Protein AF-A0A1F9PVC0-F1 (afdb_monomer_lite)

Secondary structure (DSSP, 8-state):
--SSHHHHHHHHHHHHHHHH---------------------------PPPPPPHHHHHHHHHHHHHH-HHHHHHHHHHHHHHTT---HHHHHHHHHHHHHHHH---HHHHHHHHHHHHHHHHHHHHHHHHHHHHHHHHHHHHHHHHHHHHHHHHHHHHHHHHHHHHHHHHHHHHHHHHHHHHHHHHHHHHHHHHHHHHHHHHHHHHHHHS--TTS--

Sequence (217 aa):
MTQESEKKWGFLSRLSDALFEEVEASPEEETATALKTATATAGAAEVAPAPVDGKLRQELQQQLAKEGPLLGQFLELAASLGELIPQESASYQAALRALEQTGGASKADILASVDNQLAALASERTIFAESVEKKLAAQQATTRKSEEIRARISELQKSIQALEQEEQQLFAKMASEEKLIRTAQMRFDSAAREVERELRSKLEKIRNYLPDSSKEK

Structure (mmCIF, N/CA/C/O backbone):
data_AF-A0A1F9PVC0-F1
#
_entry.id   AF-A0A1F9PVC0-F1
#
loop_
_atom_site.group_PDB
_atom_site.id
_atom_site.type_symbol
_atom_site.label_atom_id
_atom_site.label_alt_id
_atom_site.label_comp_id
_atom_site.label_asym_id
_atom_site.label_entity_id
_atom_site.label_seq_id
_atom_site.pdbx_PDB_ins_code
_atom_site.Cartn_x
_atom_site.Cartn_y
_atom_site.Cartn_z
_atom_site.occupancy
_atom_site.B_iso_or_equiv
_atom_site.auth_seq_id
_atom_site.auth_comp_id
_atom_site.auth_asym_id
_atom_site.auth_atom_id
_atom_site.pdbx_PDB_model_num
ATOM 1 N N . MET A 1 1 ? -13.449 24.665 34.533 1.00 38.91 1 MET A N 1
ATOM 2 C CA . MET A 1 1 ? -13.654 23.248 34.902 1.00 38.91 1 MET A CA 1
ATOM 3 C C . MET A 1 1 ? -13.700 22.432 33.616 1.00 38.91 1 MET A C 1
ATOM 5 O O . MET A 1 1 ? -14.772 22.286 33.058 1.00 38.91 1 MET A O 1
ATOM 9 N N . THR A 1 2 ? -12.554 21.984 33.096 1.00 43.28 2 THR A N 1
ATOM 10 C CA . THR A 1 2 ? -12.462 21.197 31.843 1.00 43.28 2 THR A CA 1
ATOM 11 C C . THR A 1 2 ? -11.137 20.420 31.819 1.00 43.28 2 THR A C 1
ATOM 13 O O . THR A 1 2 ? -10.246 20.737 31.044 1.00 43.28 2 THR A O 1
ATOM 16 N N . GLN A 1 3 ? -10.958 19.454 32.729 1.00 40.47 3 GLN A N 1
ATOM 17 C CA . GLN A 1 3 ? -9.778 18.563 32.729 1.00 40.47 3 GLN A CA 1
ATOM 18 C C . GLN A 1 3 ? -10.114 17.063 32.863 1.00 40.47 3 GLN A C 1
ATOM 20 O O . GLN A 1 3 ? -9.224 16.227 32.726 1.00 40.47 3 GLN A O 1
ATOM 25 N N . GLU A 1 4 ? -11.379 16.688 33.094 1.00 44.25 4 GLU A N 1
ATOM 26 C CA . GLU A 1 4 ? -11.779 15.273 33.231 1.00 44.25 4 GLU A CA 1
ATOM 27 C C . GLU A 1 4 ? -12.262 14.624 31.924 1.00 44.25 4 GLU A C 1
ATOM 29 O O . GLU A 1 4 ? -12.172 13.404 31.784 1.00 44.25 4 GLU A O 1
ATOM 34 N N . SER A 1 5 ? -12.705 15.402 30.932 1.00 46.94 5 SER A N 1
ATOM 35 C CA . SER A 1 5 ? -13.167 14.871 29.639 1.00 46.94 5 SER A CA 1
ATOM 36 C C . SER A 1 5 ? -12.025 14.412 28.723 1.00 46.94 5 SER A C 1
ATOM 38 O O . SER A 1 5 ? -12.210 13.484 27.938 1.00 46.94 5 SER A O 1
ATOM 40 N N . GLU A 1 6 ? -10.827 14.990 28.853 1.00 40.91 6 GLU A N 1
ATOM 41 C CA . GLU A 1 6 ? -9.673 14.642 28.006 1.00 40.91 6 GLU A CA 1
ATOM 42 C C . GLU A 1 6 ? -9.071 13.270 28.353 1.00 40.91 6 GLU A C 1
ATOM 44 O O . GLU A 1 6 ? -8.565 12.570 27.476 1.00 40.91 6 GLU A O 1
ATOM 49 N N . LYS A 1 7 ? -9.174 12.823 29.614 1.00 50.09 7 LYS A N 1
ATOM 50 C CA . LYS A 1 7 ? -8.637 11.514 30.029 1.00 50.09 7 LYS A CA 1
ATOM 51 C C . LYS A 1 7 ? -9.502 10.339 29.567 1.00 50.09 7 LYS A C 1
ATOM 53 O O . LYS A 1 7 ? -8.953 9.280 29.270 1.00 50.09 7 LYS A O 1
ATOM 58 N N . LYS A 1 8 ? -10.826 10.522 29.469 1.00 51.53 8 LYS A N 1
ATOM 59 C CA . LYS A 1 8 ? -11.759 9.486 28.983 1.00 51.53 8 LYS A CA 1
ATOM 60 C C . LYS A 1 8 ? -11.574 9.212 27.485 1.00 51.53 8 LYS A C 1
ATOM 62 O O . LYS A 1 8 ? -11.578 8.059 27.069 1.00 51.53 8 LYS A O 1
ATOM 67 N N . TRP A 1 9 ? -11.290 10.253 26.698 1.00 51.22 9 TRP A N 1
ATOM 68 C CA . TRP A 1 9 ? -11.002 10.128 25.263 1.00 51.22 9 TRP A CA 1
ATOM 69 C C . TRP A 1 9 ? -9.682 9.397 24.962 1.00 51.22 9 TRP A C 1
ATOM 71 O O . TRP A 1 9 ? -9.599 8.635 24.001 1.00 51.22 9 TRP A O 1
ATOM 81 N N . GLY A 1 10 ? -8.655 9.572 25.800 1.00 48.31 10 GLY A N 1
ATOM 82 C CA . GLY A 1 10 ? -7.339 8.963 25.577 1.00 48.31 10 GLY A CA 1
ATOM 83 C C . GLY A 1 10 ? -7.268 7.443 25.788 1.00 48.31 10 GLY A C 1
ATOM 84 O O . GLY A 1 10 ? -6.372 6.805 25.242 1.00 48.31 10 GLY A O 1
ATOM 85 N N . PHE A 1 11 ? -8.177 6.843 26.564 1.00 55.66 11 PHE A N 1
ATOM 86 C CA . PHE A 1 11 ? -8.121 5.410 26.892 1.00 55.66 11 PHE A CA 1
ATOM 87 C C . PHE A 1 11 ? -8.762 4.521 25.817 1.00 55.66 11 PHE A C 1
ATOM 89 O O . PHE A 1 11 ? -8.203 3.490 25.461 1.00 55.66 11 PHE A O 1
ATOM 96 N N . LEU A 1 12 ? -9.885 4.939 25.234 1.00 56.06 12 LEU A N 1
ATOM 97 C CA . LEU A 1 12 ? -10.586 4.148 24.216 1.00 56.06 12 LEU A CA 1
ATOM 98 C C . LEU A 1 12 ? -9.944 4.252 22.836 1.00 56.06 12 LEU A C 1
ATOM 100 O O . LEU A 1 12 ? -9.962 3.277 22.093 1.00 56.06 12 LEU A O 1
ATOM 104 N N . SER A 1 13 ? -9.299 5.385 22.526 1.00 56.25 13 SER A N 1
ATOM 105 C CA . SER A 1 13 ? -8.410 5.456 21.362 1.00 56.25 13 SER A CA 1
ATOM 106 C C . SER A 1 13 ? -7.313 4.397 21.484 1.00 56.25 13 SER A C 1
ATOM 108 O O . SER A 1 13 ? -7.108 3.640 20.545 1.00 56.25 13 SER A O 1
ATOM 110 N N . ARG A 1 14 ? -6.713 4.241 22.676 1.00 57.78 14 ARG A N 1
ATOM 111 C CA . ARG A 1 14 ? -5.697 3.210 22.947 1.00 57.78 14 ARG A CA 1
ATOM 112 C C . ARG A 1 14 ? -6.241 1.787 22.916 1.00 57.78 14 ARG A C 1
ATOM 114 O O . ARG A 1 14 ? -5.519 0.908 22.477 1.00 57.78 14 ARG A O 1
ATOM 121 N N . LEU A 1 15 ? -7.472 1.545 23.367 1.00 53.34 15 LEU A N 1
ATOM 122 C CA . LEU A 1 15 ? -8.076 0.211 23.298 1.00 53.34 15 LEU A CA 1
ATOM 123 C C . LEU A 1 15 ? -8.417 -0.164 21.852 1.00 53.34 15 LEU A C 1
ATOM 125 O O . LEU A 1 15 ? -8.172 -1.287 21.433 1.00 53.34 15 LEU A O 1
ATOM 129 N N . SER A 1 16 ? -8.923 0.796 21.069 1.00 52.59 16 SER A N 1
ATOM 130 C CA . SER A 1 16 ? -9.129 0.605 19.635 1.00 52.59 16 SER A CA 1
ATOM 131 C C . SER A 1 16 ? -7.805 0.428 18.894 1.00 52.59 16 SER A C 1
ATOM 133 O O . SER A 1 16 ? -7.711 -0.447 18.048 1.00 52.59 16 SER A O 1
ATOM 135 N N . ASP A 1 17 ? -6.761 1.186 19.232 1.00 54.16 17 ASP A N 1
ATOM 136 C CA . ASP A 1 17 ? -5.439 1.003 18.637 1.00 54.16 17 ASP A CA 1
ATOM 137 C C . ASP A 1 17 ? -4.864 -0.365 19.031 1.00 54.16 17 ASP A C 1
ATOM 139 O O . ASP A 1 17 ? -4.571 -1.148 18.143 1.00 54.16 17 ASP A O 1
ATOM 143 N N . ALA A 1 18 ? -4.890 -0.762 20.307 1.00 55.50 18 ALA A N 1
ATOM 144 C CA . ALA A 1 18 ? -4.421 -2.077 20.757 1.00 55.50 18 ALA A CA 1
ATOM 145 C C . ALA A 1 18 ? -5.175 -3.268 20.131 1.00 55.50 18 ALA A C 1
ATOM 147 O O . ALA A 1 18 ? -4.563 -4.298 19.863 1.00 55.50 18 ALA A O 1
ATOM 148 N N . LEU A 1 19 ? -6.479 -3.143 19.853 1.00 53.34 19 LEU A N 1
ATOM 149 C CA . LEU A 1 19 ? -7.256 -4.197 19.184 1.00 53.34 19 LEU A CA 1
ATOM 150 C C . LEU A 1 19 ? -6.896 -4.356 17.693 1.00 53.34 19 LEU A C 1
ATOM 152 O O . LEU A 1 19 ? -7.190 -5.391 17.098 1.00 53.34 19 LEU A O 1
ATOM 156 N N . PHE A 1 20 ? -6.303 -3.325 17.081 1.00 53.94 20 PHE A N 1
ATOM 157 C CA . PHE A 1 20 ? -5.969 -3.272 15.652 1.00 53.94 20 PHE A CA 1
ATOM 158 C C . PHE A 1 20 ? -4.453 -3.183 15.368 1.00 53.94 20 PHE A C 1
ATOM 160 O O . PHE A 1 20 ? -4.062 -3.241 14.204 1.00 53.94 20 PHE A O 1
ATOM 167 N N . GLU A 1 21 ? -3.606 -3.047 16.392 1.00 44.41 21 GLU A N 1
ATOM 168 C CA . GLU A 1 21 ? -2.148 -2.848 16.296 1.00 44.41 21 GLU A CA 1
ATOM 169 C C . GLU A 1 21 ? -1.348 -4.149 16.516 1.00 44.41 21 GLU A C 1
ATOM 171 O O . GLU A 1 21 ? -0.134 -4.172 16.349 1.00 44.41 21 GLU A O 1
ATOM 176 N N . GLU A 1 22 ? -2.016 -5.280 16.768 1.00 41.75 22 GLU A N 1
ATOM 177 C CA . GLU A 1 22 ? -1.381 -6.602 16.882 1.00 41.75 22 GLU A CA 1
ATOM 178 C C . GLU A 1 22 ? -1.281 -7.324 15.518 1.00 41.75 22 GLU A C 1
ATOM 180 O O . GLU A 1 22 ? -1.710 -8.461 15.345 1.00 41.75 22 GLU A O 1
ATOM 185 N N . VAL A 1 23 ? -0.714 -6.644 14.514 1.00 40.62 23 VAL A N 1
ATOM 186 C CA . VAL A 1 23 ? -0.099 -7.279 13.330 1.00 40.62 23 VAL A CA 1
ATOM 187 C C . VAL A 1 23 ? 1.182 -6.509 12.999 1.00 40.62 23 VAL A C 1
ATOM 189 O O . VAL A 1 23 ? 1.319 -5.891 11.942 1.00 40.62 23 VAL A O 1
ATOM 192 N N . GLU A 1 24 ? 2.139 -6.515 13.929 1.00 37.50 24 GLU A N 1
ATOM 193 C CA . GLU A 1 24 ? 3.528 -6.236 13.572 1.00 37.50 24 GLU A CA 1
ATOM 194 C C . GLU A 1 24 ? 4.015 -7.372 12.669 1.00 37.50 24 GLU A C 1
ATOM 196 O O . GLU A 1 24 ? 4.253 -8.506 13.088 1.00 37.50 24 GLU A O 1
ATOM 201 N N . ALA A 1 25 ? 4.098 -7.051 11.380 1.00 37.28 25 ALA A N 1
ATOM 202 C CA . ALA A 1 25 ? 4.685 -7.885 10.355 1.00 37.28 25 ALA A CA 1
ATOM 203 C C . ALA A 1 25 ? 6.161 -8.152 10.686 1.00 37.28 25 ALA A C 1
ATOM 205 O O . ALA A 1 25 ? 7.039 -7.331 10.424 1.00 37.28 25 ALA A O 1
ATOM 206 N N . SER A 1 26 ? 6.421 -9.332 11.243 1.00 31.64 26 SER A N 1
ATOM 207 C CA . SER A 1 26 ? 7.731 -9.974 11.182 1.00 31.64 26 SER A CA 1
ATOM 208 C C . SER A 1 26 ? 8.047 -10.294 9.710 1.00 31.64 26 SER A C 1
ATOM 210 O O . SER A 1 26 ? 7.205 -10.899 9.039 1.00 31.64 26 SER A O 1
ATOM 212 N N . PRO A 1 27 ? 9.196 -9.863 9.157 1.00 43.03 27 PRO A N 1
ATOM 213 C CA . PRO A 1 27 ? 9.506 -10.068 7.754 1.00 43.03 27 PRO A CA 1
ATOM 214 C C . PRO A 1 27 ? 10.328 -11.345 7.586 1.00 43.03 27 PRO A C 1
ATOM 216 O O . PRO A 1 27 ? 11.539 -11.253 7.433 1.00 43.03 27 PRO A O 1
ATOM 219 N N . GLU A 1 28 ? 9.699 -12.520 7.570 1.00 39.88 28 GLU A N 1
ATOM 220 C CA . GLU A 1 28 ? 10.367 -13.728 7.072 1.00 39.88 28 GLU A CA 1
ATOM 221 C C . GLU A 1 28 ? 9.450 -14.580 6.175 1.00 39.88 28 GLU A C 1
ATOM 223 O O . GLU A 1 28 ? 8.390 -15.056 6.570 1.00 39.88 28 GLU A O 1
ATOM 228 N N . GLU A 1 29 ? 9.951 -14.735 4.946 1.00 37.59 29 GLU A N 1
ATOM 229 C CA . GLU A 1 29 ? 9.772 -15.829 3.987 1.00 37.59 29 GLU A CA 1
ATOM 230 C C . GLU A 1 29 ? 8.515 -15.903 3.098 1.00 37.59 29 GLU A C 1
ATOM 232 O O . GLU A 1 29 ? 7.447 -16.418 3.425 1.00 37.59 29 GLU A O 1
ATOM 237 N N . GLU A 1 30 ? 8.754 -15.479 1.851 1.00 44.06 30 GLU A N 1
ATOM 238 C CA . GLU A 1 30 ? 8.137 -16.000 0.637 1.00 44.06 30 GLU A CA 1
ATOM 239 C C . GLU A 1 30 ? 8.117 -17.537 0.616 1.00 44.06 30 GLU A C 1
ATOM 241 O O . GLU A 1 30 ? 9.159 -18.179 0.545 1.00 44.06 30 GLU A O 1
ATOM 246 N N . THR A 1 31 ? 6.934 -18.131 0.477 1.00 36.59 31 THR A N 1
ATOM 247 C CA . THR A 1 31 ? 6.718 -19.163 -0.546 1.00 36.59 31 THR A CA 1
ATOM 248 C C . THR A 1 31 ? 5.295 -19.074 -1.088 1.00 36.59 31 THR A C 1
ATOM 250 O O . THR A 1 31 ? 4.313 -18.880 -0.376 1.00 36.59 31 THR A O 1
ATOM 253 N N . ALA A 1 32 ? 5.211 -19.165 -2.411 1.00 46.50 32 ALA A N 1
ATOM 254 C CA . ALA A 1 32 ? 4.002 -19.084 -3.208 1.00 46.50 32 ALA A CA 1
ATOM 255 C C . ALA A 1 32 ? 2.986 -20.187 -2.874 1.00 46.50 32 ALA A C 1
ATOM 257 O O . ALA A 1 32 ? 3.378 -21.332 -2.678 1.00 46.50 32 ALA A O 1
ATOM 258 N N . THR A 1 33 ? 1.683 -19.898 -2.985 1.00 33.97 33 THR A N 1
ATOM 259 C CA . THR A 1 33 ? 0.785 -20.617 -3.915 1.00 33.97 33 THR A CA 1
ATOM 260 C C . THR A 1 33 ? -0.651 -20.075 -3.941 1.00 33.97 33 THR A C 1
ATOM 262 O O . THR A 1 33 ? -1.258 -19.775 -2.923 1.00 33.97 33 THR A O 1
ATOM 265 N N . ALA A 1 34 ? -1.188 -20.089 -5.165 1.00 35.47 34 ALA A N 1
ATOM 266 C CA . ALA A 1 34 ? -2.582 -20.325 -5.544 1.00 35.47 34 ALA A CA 1
ATOM 267 C C . ALA A 1 34 ? -3.640 -19.217 -5.354 1.00 35.47 34 ALA A C 1
ATOM 269 O O . ALA A 1 34 ? -4.215 -19.002 -4.291 1.00 35.47 34 ALA A O 1
ATOM 270 N N . LEU A 1 35 ? -4.025 -18.661 -6.512 1.00 46.28 35 LEU A N 1
ATOM 271 C CA . LEU A 1 35 ? -5.383 -18.217 -6.816 1.00 46.28 35 LEU A CA 1
ATOM 272 C C . LEU A 1 35 ? -6.429 -19.188 -6.243 1.00 46.28 35 LEU A C 1
ATOM 274 O O . LEU A 1 35 ? -6.469 -20.362 -6.619 1.00 46.28 35 LEU A O 1
ATOM 278 N N . LYS A 1 36 ? -7.382 -18.649 -5.484 1.00 37.84 36 LYS A N 1
ATOM 279 C CA . LYS A 1 36 ? -8.742 -19.183 -5.460 1.00 37.84 36 LYS A CA 1
ATOM 280 C C . LYS A 1 36 ? -9.731 -18.027 -5.406 1.00 37.84 36 LYS A C 1
ATOM 282 O O . LYS A 1 36 ? -9.881 -17.343 -4.401 1.00 37.84 36 LYS A O 1
ATOM 287 N N . THR A 1 37 ? -10.372 -17.805 -6.544 1.00 43.53 37 THR A N 1
ATOM 288 C CA . THR A 1 37 ? -11.600 -17.034 -6.694 1.00 43.53 37 THR A CA 1
ATOM 289 C C . THR A 1 37 ? -12.644 -17.537 -5.699 1.00 43.53 37 THR A C 1
ATOM 291 O O . THR A 1 37 ? -13.035 -18.703 -5.737 1.00 43.53 37 THR A O 1
ATOM 294 N N . ALA A 1 38 ? -13.113 -16.653 -4.822 1.00 36.12 38 ALA A N 1
ATOM 295 C CA . ALA A 1 38 ? -14.313 -16.865 -4.029 1.00 36.12 38 ALA A CA 1
ATOM 296 C C . ALA A 1 38 ? -15.246 -15.675 -4.250 1.00 36.12 38 ALA A C 1
ATOM 298 O O . ALA A 1 38 ? -15.138 -14.625 -3.622 1.00 36.12 38 ALA A O 1
ATOM 299 N N . THR A 1 39 ? -16.153 -15.861 -5.201 1.00 44.78 39 THR A N 1
ATOM 300 C CA . THR A 1 39 ? -17.406 -15.126 -5.307 1.00 44.78 39 THR A CA 1
ATOM 301 C C . THR A 1 39 ? -18.169 -15.337 -3.999 1.00 44.78 39 THR A C 1
ATOM 303 O O . THR A 1 39 ? -18.718 -16.413 -3.779 1.00 44.78 39 THR A O 1
ATOM 306 N N . ALA A 1 40 ? -18.177 -14.347 -3.107 1.00 38.81 40 ALA A N 1
ATOM 307 C CA . ALA A 1 40 ? -19.023 -14.361 -1.919 1.00 38.81 40 ALA A CA 1
ATOM 308 C C . ALA A 1 40 ? -20.224 -13.451 -2.172 1.00 38.81 40 ALA A C 1
ATOM 310 O O . ALA A 1 40 ? -20.171 -12.230 -2.045 1.00 38.81 40 ALA A O 1
ATOM 311 N N . THR A 1 41 ? -21.306 -14.094 -2.597 1.00 36.44 41 THR A N 1
ATOM 312 C CA . THR A 1 41 ? -22.677 -13.603 -2.516 1.00 36.44 41 THR A CA 1
ATOM 313 C C . THR A 1 41 ? -22.931 -12.944 -1.166 1.00 36.44 41 THR A C 1
ATOM 315 O O . THR A 1 41 ? -22.752 -13.569 -0.121 1.00 36.44 41 THR A O 1
ATOM 318 N N . ALA A 1 42 ? -23.388 -11.694 -1.222 1.00 44.91 42 ALA A N 1
ATOM 319 C CA . ALA A 1 42 ? -23.974 -10.959 -0.117 1.00 44.91 42 ALA A CA 1
ATOM 320 C C . ALA A 1 42 ? -25.245 -11.679 0.365 1.00 44.91 42 ALA A C 1
ATOM 322 O O . ALA A 1 42 ? -26.358 -11.379 -0.057 1.00 44.91 42 ALA A O 1
ATOM 323 N N . GLY A 1 43 ? -25.066 -12.686 1.213 1.00 35.81 43 GLY A N 1
ATOM 324 C CA . GLY A 1 43 ? -26.105 -13.181 2.097 1.00 35.81 43 GLY A CA 1
ATOM 325 C C . GLY A 1 43 ? -25.924 -12.470 3.424 1.00 35.81 43 GLY A C 1
ATOM 326 O O . GLY A 1 43 ? -24.903 -12.665 4.079 1.00 35.81 43 GLY A O 1
ATOM 327 N N . ALA A 1 44 ? -26.890 -11.634 3.799 1.00 46.00 44 ALA A N 1
ATOM 328 C CA . ALA A 1 44 ? -27.038 -11.149 5.162 1.00 46.00 44 ALA A CA 1
ATOM 329 C C . ALA A 1 44 ? -27.298 -12.363 6.066 1.00 46.00 44 ALA A C 1
ATOM 331 O O . ALA A 1 44 ? -28.439 -12.736 6.324 1.00 46.00 44 ALA A O 1
ATOM 332 N N . ALA A 1 45 ? -26.225 -13.048 6.458 1.00 41.62 45 ALA A N 1
ATOM 333 C CA . ALA A 1 45 ? -26.269 -14.034 7.512 1.00 41.62 45 ALA A CA 1
ATOM 334 C C . ALA A 1 45 ? -26.517 -13.250 8.796 1.00 41.62 45 ALA A C 1
ATOM 336 O O . ALA A 1 45 ? -25.686 -12.443 9.212 1.00 41.62 45 ALA A O 1
ATOM 337 N N . GLU A 1 46 ? -27.697 -13.443 9.369 1.00 50.75 46 GLU A N 1
ATOM 338 C CA . GLU A 1 46 ? -28.013 -13.033 10.725 1.00 50.75 46 GLU A CA 1
ATOM 339 C C . GLU A 1 46 ? -26.963 -13.674 11.641 1.00 50.75 46 GLU A C 1
ATOM 341 O O . GLU A 1 46 ? -26.960 -14.882 11.885 1.00 50.75 46 GLU A O 1
ATOM 346 N N . VAL A 1 47 ? -25.965 -12.872 12.019 1.00 49.28 47 VAL A N 1
ATOM 347 C CA . VAL A 1 47 ? -24.833 -13.313 12.826 1.00 49.28 47 VAL A CA 1
ATOM 348 C C . VAL A 1 47 ? -25.400 -13.656 14.196 1.00 49.28 47 VAL A C 1
ATOM 350 O O . VAL A 1 47 ? -25.817 -12.767 14.938 1.00 49.28 47 VAL A O 1
ATOM 353 N N . ALA A 1 48 ? -25.452 -14.953 14.513 1.00 50.56 48 ALA A N 1
ATOM 354 C CA . ALA A 1 48 ? -25.736 -15.421 15.863 1.00 50.56 48 ALA A CA 1
ATOM 355 C C . ALA A 1 48 ? -24.855 -14.638 16.853 1.00 50.56 48 ALA A C 1
ATOM 357 O O . ALA A 1 48 ? -23.693 -14.373 16.526 1.00 50.56 48 ALA A O 1
ATOM 358 N N . PRO A 1 49 ? -25.377 -14.238 18.029 1.00 60.12 49 PRO A N 1
ATOM 359 C CA . PRO A 1 49 ? -24.623 -13.412 18.960 1.00 60.12 49 PRO A CA 1
ATOM 360 C C . PRO A 1 49 ? -23.282 -14.083 19.247 1.00 60.12 49 PRO A C 1
ATOM 362 O O . PRO A 1 49 ? -23.229 -15.223 19.715 1.00 60.12 49 PRO A O 1
ATOM 365 N N . ALA A 1 50 ? -22.205 -13.383 18.892 1.00 74.38 50 ALA A N 1
ATOM 366 C CA . ALA A 1 50 ? -20.856 -13.867 19.107 1.00 74.38 50 ALA A CA 1
ATOM 367 C C . ALA A 1 50 ? -20.652 -14.159 20.605 1.00 74.38 50 ALA A C 1
ATOM 369 O O . ALA A 1 50 ? -21.235 -13.464 21.449 1.00 74.38 50 ALA A O 1
ATOM 370 N N . PRO A 1 51 ? -19.845 -15.176 20.959 1.00 74.75 51 PRO A N 1
ATOM 371 C CA . PRO A 1 51 ? -19.498 -15.418 22.350 1.00 74.75 51 PRO A CA 1
ATOM 372 C C . PRO A 1 51 ? -18.910 -14.139 22.953 1.00 74.75 51 PRO A C 1
ATOM 374 O O . PRO A 1 51 ? -18.053 -13.494 22.352 1.00 74.75 51 PRO A O 1
ATOM 377 N N . VAL A 1 52 ? -19.411 -13.754 24.128 1.00 79.00 52 VAL A N 1
ATOM 378 C CA . VAL A 1 52 ? -18.967 -12.541 24.819 1.00 79.00 52 VAL A CA 1
ATOM 379 C C . VAL A 1 52 ? -17.497 -12.703 25.192 1.00 79.00 52 VAL A C 1
ATOM 381 O O . VAL A 1 52 ? -17.152 -13.592 25.971 1.00 79.00 52 VAL A O 1
ATOM 384 N N . ASP A 1 53 ? -16.642 -11.831 24.660 1.00 86.75 53 ASP A N 1
ATOM 385 C CA . ASP A 1 53 ? -15.235 -11.777 25.043 1.00 86.75 53 ASP A CA 1
ATOM 386 C C . ASP A 1 53 ? -15.123 -11.385 26.525 1.00 86.75 53 ASP A C 1
ATOM 388 O O . ASP A 1 53 ? -15.591 -10.325 26.957 1.00 86.75 53 ASP A O 1
ATOM 392 N N . GLY A 1 54 ? -14.525 -12.275 27.320 1.00 82.75 54 GLY A N 1
ATOM 393 C CA . GLY A 1 54 ? -14.388 -12.100 28.761 1.00 82.75 54 GLY A CA 1
ATOM 394 C C . GLY A 1 54 ? -13.527 -10.898 29.151 1.00 82.75 54 GLY A C 1
ATOM 395 O O . GLY A 1 54 ? -13.851 -10.236 30.136 1.00 82.75 54 GLY A O 1
ATOM 396 N N . LYS A 1 55 ? -12.480 -10.578 28.377 1.00 82.12 55 LYS A N 1
ATOM 397 C CA . LYS A 1 55 ? -11.611 -9.421 28.636 1.00 82.12 55 LYS A CA 1
ATOM 398 C C . LYS A 1 55 ? -12.351 -8.126 28.337 1.00 82.12 55 LYS A C 1
ATOM 400 O O . LYS A 1 55 ? -12.427 -7.263 29.206 1.00 82.12 55 LYS A O 1
ATOM 405 N N . LEU A 1 56 ? -12.992 -8.045 27.170 1.00 82.94 56 LEU A N 1
ATOM 406 C CA . LEU A 1 56 ? -13.772 -6.868 26.777 1.00 82.94 56 LEU A CA 1
ATOM 407 C C . LEU A 1 56 ? -14.912 -6.599 27.764 1.00 82.94 56 LEU A C 1
ATOM 409 O O . LEU A 1 56 ? -15.154 -5.463 28.171 1.00 82.94 56 LEU A O 1
ATOM 413 N N . ARG A 1 57 ? -15.603 -7.660 28.198 1.00 85.69 57 ARG A N 1
ATOM 414 C CA . ARG A 1 57 ? -16.630 -7.558 29.236 1.00 85.69 57 ARG A CA 1
ATOM 415 C C . ARG A 1 57 ? -16.051 -7.020 30.543 1.00 85.69 57 ARG A C 1
ATOM 417 O O . ARG A 1 57 ? -16.677 -6.160 31.158 1.00 85.69 57 ARG A O 1
ATOM 424 N N . GLN A 1 58 ? -14.899 -7.526 30.979 1.00 84.75 58 GLN A N 1
ATOM 425 C CA . GLN A 1 58 ? -14.265 -7.098 32.223 1.00 84.75 58 GLN A CA 1
ATOM 426 C C . GLN A 1 58 ? -13.822 -5.630 32.156 1.00 84.75 58 GLN A C 1
ATOM 428 O O . GLN A 1 58 ? -14.021 -4.888 33.116 1.00 84.75 58 GLN A O 1
ATOM 433 N N . GLU A 1 59 ? -13.283 -5.191 31.024 1.00 81.00 59 GLU A N 1
ATOM 434 C CA . GLU A 1 59 ? -12.891 -3.799 30.795 1.00 81.00 59 GLU A CA 1
ATOM 435 C C . GLU A 1 59 ? -14.105 -2.863 30.792 1.00 81.00 59 GLU A C 1
ATOM 437 O O . GLU A 1 59 ? -14.108 -1.866 31.517 1.00 81.00 59 GLU A O 1
ATOM 442 N N . LEU A 1 60 ? -15.184 -3.231 30.089 1.00 84.50 60 LEU A N 1
ATOM 443 C CA . LEU A 1 60 ? -16.451 -2.492 30.119 1.00 84.50 60 LEU A CA 1
ATOM 444 C C . LEU A 1 60 ? -17.015 -2.394 31.541 1.00 84.50 60 LEU A C 1
ATOM 446 O O . LEU A 1 60 ? -17.432 -1.320 31.969 1.00 84.50 60 LEU A O 1
ATOM 450 N N . GLN A 1 61 ? -16.989 -3.490 32.302 1.00 84.12 61 GLN A N 1
ATOM 451 C CA . GLN A 1 61 ? -17.439 -3.500 33.696 1.00 84.12 61 GLN A CA 1
ATOM 452 C C . GLN A 1 61 ? -16.592 -2.579 34.584 1.00 84.12 61 GLN A C 1
ATOM 454 O O . GLN A 1 61 ? -17.150 -1.825 35.380 1.00 84.12 61 GLN A O 1
ATOM 459 N N . GLN A 1 62 ? -15.264 -2.584 34.435 1.00 84.00 62 GLN A N 1
ATOM 460 C CA . GLN A 1 62 ? -14.380 -1.680 35.181 1.00 84.00 62 GLN A CA 1
ATOM 461 C C . GLN A 1 62 ? -14.612 -0.210 34.825 1.00 84.00 62 GLN A C 1
ATOM 463 O O . GLN A 1 62 ? -14.468 0.664 35.679 1.00 84.00 62 GLN A O 1
ATOM 468 N N . GLN A 1 63 ? -14.944 0.079 33.569 1.00 79.50 63 GLN A N 1
ATOM 469 C CA . GLN A 1 63 ? -15.180 1.437 33.097 1.00 79.50 63 GLN A CA 1
ATOM 470 C C . GLN A 1 63 ? -16.533 1.966 33.584 1.00 79.50 63 GLN A C 1
ATOM 472 O O . GLN A 1 63 ? -16.593 3.059 34.142 1.00 79.50 63 GLN A O 1
ATOM 477 N N . LEU A 1 64 ? -17.585 1.148 33.506 1.00 81.25 64 LEU A N 1
ATOM 478 C CA . LEU A 1 64 ? -18.912 1.475 34.037 1.00 81.25 64 LEU A CA 1
ATOM 479 C C . LEU A 1 64 ? -18.919 1.620 35.564 1.00 81.25 64 LEU A C 1
ATOM 481 O O . LEU A 1 64 ? -19.594 2.502 36.093 1.00 81.25 64 LEU A O 1
ATOM 485 N N . ALA A 1 65 ? -18.117 0.827 36.281 1.00 80.00 65 ALA A N 1
ATOM 486 C CA . ALA A 1 65 ? -17.969 0.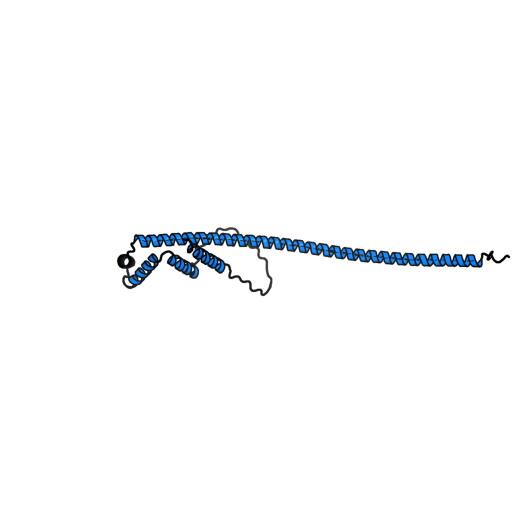958 37.731 1.00 80.00 65 ALA A CA 1
ATOM 487 C C . ALA A 1 65 ? -17.418 2.336 38.157 1.00 80.00 65 ALA A C 1
ATOM 489 O O . ALA A 1 65 ? -17.723 2.804 39.254 1.00 80.00 65 ALA A O 1
ATOM 490 N N . LYS A 1 66 ? -16.654 3.019 37.288 1.00 78.25 66 LYS A N 1
ATOM 491 C CA . LYS A 1 66 ? -16.150 4.384 37.535 1.00 78.25 66 LYS A CA 1
ATOM 492 C C . LYS A 1 66 ? -17.216 5.464 37.315 1.00 78.25 66 LYS A C 1
ATOM 494 O O . LYS A 1 66 ? -17.108 6.531 37.909 1.00 78.25 66 LYS A O 1
ATOM 499 N N . GLU A 1 67 ? -18.227 5.200 36.485 1.00 70.12 67 GLU A N 1
ATOM 500 C CA . GLU A 1 67 ? -19.324 6.133 36.163 1.00 70.12 67 GLU A CA 1
ATOM 501 C C . GLU A 1 67 ? -20.422 6.158 37.251 1.00 70.12 67 GLU A C 1
ATOM 503 O O . GLU A 1 67 ? -21.252 7.064 37.274 1.00 70.12 67 GLU A O 1
ATOM 508 N N . GLY A 1 68 ? -20.428 5.200 38.188 1.00 69.25 68 GLY A N 1
ATOM 509 C CA . GLY A 1 68 ? -21.406 5.157 39.279 1.00 69.25 68 GLY A CA 1
ATOM 510 C C . GLY A 1 68 ? -21.030 4.163 40.382 1.00 69.25 68 GLY A C 1
ATOM 511 O O . GLY A 1 68 ? -21.419 2.998 40.289 1.00 69.25 68 GLY A O 1
ATOM 512 N N . PRO A 1 69 ? -20.317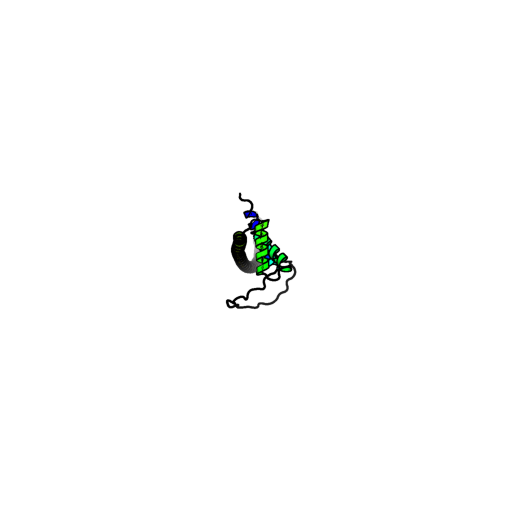 4.587 41.444 1.00 79.38 69 PRO A N 1
ATOM 513 C CA . PRO A 1 69 ? -19.869 3.677 42.502 1.00 79.38 69 PRO A CA 1
ATOM 514 C C . PRO A 1 69 ? -21.026 3.154 43.361 1.00 79.38 69 PRO A C 1
ATOM 516 O O . PRO A 1 69 ? -20.903 2.096 43.973 1.00 79.38 69 PRO A O 1
ATOM 519 N N . LEU A 1 70 ? -22.157 3.869 43.390 1.00 87.25 70 LEU A N 1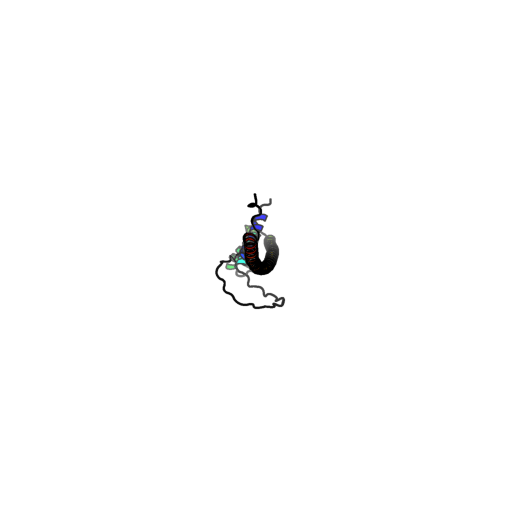
ATOM 520 C CA . LEU A 1 70 ? -23.291 3.555 44.254 1.00 87.25 70 LEU A CA 1
ATOM 521 C C . LEU A 1 70 ? -23.950 2.218 43.894 1.00 87.25 70 LEU A C 1
ATOM 523 O O . LEU A 1 70 ? -24.253 1.428 44.785 1.00 87.25 70 LEU A O 1
ATOM 527 N N . LEU A 1 71 ? -24.121 1.928 42.598 1.00 87.69 71 LEU A N 1
ATOM 528 C CA . LEU A 1 71 ? -24.615 0.619 42.171 1.00 87.69 71 LEU A CA 1
ATOM 529 C C . LEU A 1 71 ? -23.637 -0.499 42.555 1.00 87.69 71 LEU A C 1
ATOM 531 O O . LEU A 1 71 ? -24.071 -1.554 43.008 1.00 87.69 71 LEU A O 1
ATOM 535 N N . GLY A 1 72 ? -22.329 -0.264 42.409 1.00 86.69 72 GLY A N 1
ATOM 536 C CA . GLY A 1 72 ? -21.299 -1.227 42.807 1.00 86.69 72 GLY A CA 1
ATOM 537 C C . GLY A 1 72 ? -21.372 -1.555 44.297 1.00 86.69 72 GLY A C 1
ATOM 538 O O . GLY A 1 72 ? -21.452 -2.723 44.660 1.00 86.69 72 GLY A O 1
ATOM 539 N N . GLN A 1 73 ? -21.456 -0.525 45.142 1.00 88.19 73 GLN A N 1
ATOM 540 C CA . GLN A 1 73 ? -21.619 -0.671 46.592 1.00 88.19 73 GLN A CA 1
ATOM 541 C C . GLN A 1 73 ? -22.914 -1.407 46.957 1.00 88.19 73 GLN A C 1
ATOM 543 O O . GLN A 1 73 ? -22.907 -2.276 47.825 1.00 88.19 73 GLN A O 1
ATOM 548 N N . PHE A 1 74 ? -24.025 -1.099 46.278 1.00 90.50 74 PHE A N 1
ATOM 549 C CA . PHE A 1 74 ? -25.294 -1.800 46.477 1.00 90.50 74 PHE A CA 1
ATOM 550 C C . PHE A 1 74 ? -25.204 -3.285 46.119 1.00 90.50 74 PHE A C 1
ATOM 552 O O . PHE A 1 74 ? -25.648 -4.124 46.901 1.00 90.50 74 PHE A O 1
ATOM 559 N N . LEU A 1 75 ? -24.612 -3.620 44.971 1.00 89.44 75 LEU A N 1
ATOM 560 C CA . LEU A 1 75 ? -24.468 -5.005 44.525 1.00 89.44 75 LEU A CA 1
ATOM 561 C C . LEU A 1 75 ? -23.486 -5.797 45.397 1.00 89.44 75 LEU A C 1
ATOM 563 O O . LEU A 1 75 ? -23.751 -6.958 45.692 1.00 89.44 75 LEU A O 1
ATOM 567 N N . GLU A 1 76 ? -22.395 -5.183 45.855 1.00 89.44 76 GLU A N 1
ATOM 568 C CA . GLU A 1 76 ? -21.442 -5.805 46.783 1.00 89.44 76 GLU A CA 1
ATOM 569 C C . GLU A 1 76 ? -22.094 -6.098 48.145 1.00 89.44 76 GLU A C 1
ATOM 571 O O . GLU A 1 76 ? -21.962 -7.193 48.702 1.00 89.44 76 GLU A O 1
ATOM 576 N N . LEU A 1 77 ? -22.891 -5.154 48.654 1.00 89.75 77 LEU A N 1
ATOM 577 C CA . LEU A 1 77 ? -23.631 -5.330 49.899 1.00 89.75 77 LEU A CA 1
ATOM 578 C C . LEU A 1 77 ? -24.743 -6.384 49.765 1.00 89.75 77 LEU A C 1
ATOM 580 O O . LEU A 1 77 ? -24.914 -7.217 50.650 1.00 89.75 77 LEU A O 1
ATOM 584 N N . ALA A 1 78 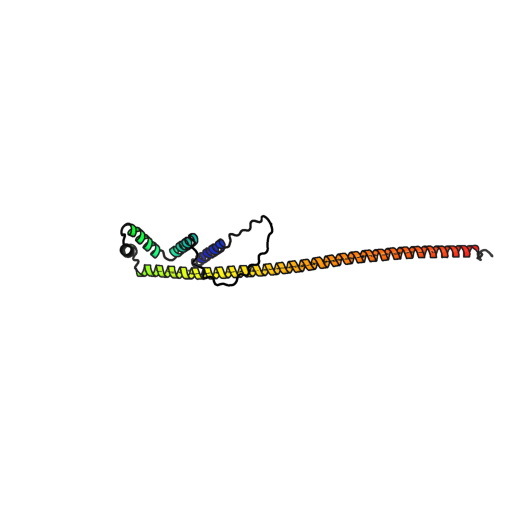? -25.466 -6.406 48.644 1.00 89.31 78 ALA A N 1
ATOM 585 C CA . ALA A 1 78 ? -26.465 -7.436 48.362 1.00 89.31 78 ALA A CA 1
ATOM 586 C C . ALA A 1 78 ? -25.838 -8.830 48.173 1.00 89.31 78 ALA A C 1
ATOM 588 O O . ALA A 1 78 ? -26.424 -9.829 48.590 1.00 89.31 78 ALA A O 1
ATOM 589 N N . ALA A 1 79 ? -24.640 -8.916 47.589 1.00 88.81 79 ALA A N 1
ATOM 590 C CA . ALA A 1 79 ? -23.914 -10.175 47.448 1.00 88.81 79 ALA A CA 1
ATOM 591 C C . ALA A 1 79 ? -23.466 -10.720 48.813 1.00 88.81 79 ALA A C 1
ATOM 593 O O . ALA A 1 79 ? -23.761 -11.869 49.133 1.00 88.81 79 ALA A O 1
ATOM 594 N N . SER A 1 80 ? -22.843 -9.882 49.648 1.00 90.25 80 SER A N 1
ATOM 595 C CA . SER A 1 80 ? -22.412 -10.276 51.001 1.00 90.25 80 SER A CA 1
ATOM 596 C C . SER A 1 80 ? -23.582 -10.667 51.912 1.00 90.25 80 SER A C 1
ATOM 598 O O . SER A 1 80 ? -23.494 -11.640 52.657 1.00 90.25 80 SER A O 1
ATOM 600 N N . LEU A 1 81 ? -24.719 -9.968 51.823 1.00 89.38 81 LEU A N 1
ATOM 601 C CA . LEU A 1 81 ? -25.939 -10.343 52.545 1.00 89.38 81 LEU A CA 1
ATOM 602 C C . LEU A 1 81 ? -26.615 -11.589 51.959 1.00 89.38 81 LEU A C 1
ATOM 604 O O . LEU A 1 81 ? -27.286 -12.309 52.695 1.00 89.38 81 LEU A O 1
ATOM 608 N N . GLY A 1 82 ? -26.420 -11.875 50.670 1.00 86.81 82 GLY A N 1
ATOM 609 C CA . GLY A 1 82 ? -26.943 -13.064 49.996 1.00 86.81 82 GLY A CA 1
ATOM 610 C C . GLY A 1 82 ? -26.347 -14.375 50.517 1.00 86.81 82 GLY A C 1
ATOM 611 O O . GLY A 1 82 ? -27.023 -15.401 50.492 1.00 86.81 82 GLY A O 1
ATOM 612 N N . GLU A 1 83 ? -25.129 -14.339 51.069 1.00 87.50 83 GLU A N 1
ATOM 613 C CA . GLU A 1 83 ? -24.516 -15.491 51.750 1.00 87.50 83 GLU A CA 1
ATOM 614 C C . GLU A 1 83 ? -25.269 -15.883 53.036 1.00 87.50 83 GLU A C 1
ATOM 616 O O . GLU A 1 83 ? -25.241 -17.041 53.452 1.00 87.50 83 GLU A O 1
ATOM 621 N N . LEU A 1 84 ? -25.973 -14.927 53.653 1.00 88.00 84 LEU A N 1
ATOM 622 C CA . LEU A 1 84 ? -26.724 -15.096 54.903 1.00 88.00 84 LEU A CA 1
ATOM 623 C C . LEU A 1 84 ? -28.241 -15.175 54.676 1.00 88.00 84 LEU A C 1
ATOM 625 O O . LEU A 1 84 ? -28.956 -15.837 55.430 1.00 88.00 84 LEU A O 1
ATOM 629 N N . ILE A 1 85 ? -28.740 -14.488 53.648 1.00 89.25 85 ILE A N 1
ATOM 630 C CA . ILE A 1 85 ? -30.152 -14.388 53.286 1.00 89.25 85 ILE A CA 1
ATOM 631 C C . ILE A 1 85 ? -30.328 -15.028 51.901 1.00 89.25 85 ILE A C 1
ATOM 633 O O . ILE A 1 85 ? -30.163 -14.350 50.887 1.00 89.25 85 ILE A O 1
ATOM 637 N N . PRO A 1 86 ? -30.721 -16.313 51.827 1.00 84.56 86 PRO A N 1
ATOM 638 C CA . PRO A 1 86 ? -30.784 -17.044 50.559 1.00 84.56 86 PRO A CA 1
ATOM 639 C C . PRO A 1 86 ? -31.864 -16.525 49.596 1.00 84.56 86 PRO A C 1
ATOM 641 O O . PRO A 1 86 ? -31.865 -16.868 48.417 1.00 84.56 86 PRO A O 1
ATOM 644 N N . GLN A 1 87 ? -32.800 -15.703 50.079 1.00 92.12 87 GLN A N 1
ATOM 645 C CA . GLN A 1 87 ? -33.812 -15.071 49.243 1.00 92.12 87 GLN A CA 1
ATOM 646 C C . GLN A 1 87 ? -33.301 -13.724 48.707 1.00 92.12 87 GLN A C 1
ATOM 648 O O . GLN A 1 87 ? -33.207 -12.748 49.451 1.00 92.12 87 GLN A O 1
ATOM 653 N N . GLU A 1 88 ? -33.049 -13.650 47.397 1.00 87.75 88 GLU A N 1
ATOM 654 C CA . GLU A 1 88 ? -32.498 -12.471 46.705 1.00 87.75 88 GLU A CA 1
ATOM 655 C C . GLU A 1 88 ? -33.286 -11.185 46.996 1.00 87.75 88 GLU A C 1
ATOM 657 O O . GLU A 1 88 ? -32.708 -10.163 47.360 1.00 87.75 88 GLU A O 1
ATOM 662 N N . SER A 1 89 ? -34.621 -11.241 46.948 1.00 90.75 89 SER A N 1
ATOM 663 C CA . SER A 1 89 ? -35.466 -10.077 47.239 1.00 90.75 89 SER A CA 1
ATOM 664 C C . SER A 1 89 ? -35.283 -9.548 48.664 1.00 90.75 89 SER A C 1
ATOM 666 O O . SER A 1 89 ? -35.347 -8.339 48.883 1.00 90.75 89 SER A O 1
ATOM 668 N N . ALA A 1 90 ? -35.065 -10.438 49.636 1.00 90.94 90 ALA A N 1
ATOM 669 C CA . ALA A 1 90 ? -34.828 -10.059 51.023 1.00 90.94 90 ALA A CA 1
ATOM 670 C C . ALA A 1 90 ? -33.403 -9.514 51.213 1.00 90.94 90 ALA A C 1
ATOM 672 O O . ALA A 1 90 ? -33.230 -8.534 51.937 1.00 90.94 90 ALA A O 1
ATOM 673 N N . SER A 1 91 ? -32.412 -10.070 50.504 1.00 90.62 91 SER A N 1
ATOM 674 C CA . SER A 1 91 ? -31.043 -9.541 50.484 1.00 90.62 91 SER A CA 1
ATOM 675 C C . SER A 1 91 ? -30.981 -8.123 49.895 1.00 90.62 91 SER A C 1
ATOM 677 O O . SER A 1 91 ? -30.444 -7.213 50.522 1.00 90.62 91 SER A O 1
ATOM 679 N N . TYR A 1 92 ? -31.628 -7.882 48.751 1.00 91.56 92 TYR A N 1
ATOM 680 C CA . TYR A 1 92 ? -31.663 -6.563 48.106 1.00 91.56 92 TYR A CA 1
ATOM 681 C C . TYR A 1 92 ? -32.379 -5.514 48.972 1.00 91.56 92 TYR A C 1
ATOM 683 O O . TYR A 1 92 ? -31.940 -4.368 49.053 1.00 91.56 92 TYR A O 1
ATOM 691 N N . GLN A 1 93 ? -33.467 -5.891 49.656 1.00 92.31 93 GLN A N 1
ATOM 692 C CA . GLN A 1 93 ? -34.147 -5.001 50.606 1.00 92.31 93 GLN A CA 1
ATOM 693 C C . GLN A 1 93 ? -33.280 -4.687 51.832 1.00 92.31 93 GLN A C 1
ATOM 695 O O . GLN A 1 93 ? -33.288 -3.552 52.309 1.00 92.31 93 GLN A O 1
ATOM 700 N N . ALA A 1 94 ? -32.540 -5.673 52.344 1.00 91.56 94 ALA A N 1
ATOM 701 C CA . ALA A 1 94 ? -31.619 -5.480 53.457 1.00 91.56 94 ALA A CA 1
ATOM 702 C C . ALA A 1 94 ? -30.431 -4.586 53.060 1.00 91.56 94 ALA A C 1
ATOM 704 O O . ALA A 1 94 ? -30.110 -3.656 53.799 1.00 91.56 94 ALA A O 1
ATOM 705 N N . ALA A 1 95 ? -29.854 -4.792 51.872 1.00 91.56 95 ALA A N 1
ATOM 706 C CA . ALA A 1 95 ? -28.792 -3.954 51.316 1.00 91.56 95 ALA A CA 1
ATOM 707 C C . ALA A 1 95 ? -29.256 -2.505 51.114 1.00 91.56 95 ALA A C 1
ATOM 709 O O . ALA A 1 95 ? -28.561 -1.574 51.515 1.00 91.56 95 ALA A O 1
ATOM 710 N N . LEU A 1 96 ? -30.462 -2.304 50.569 1.00 92.44 96 LEU A N 1
ATOM 711 C CA . LEU A 1 96 ? -31.054 -0.975 50.412 1.00 92.44 96 LEU A CA 1
ATOM 712 C C . LEU A 1 96 ? -31.198 -0.267 51.765 1.00 92.44 96 LEU A C 1
ATOM 714 O O . LEU A 1 96 ? -30.728 0.853 51.918 1.00 92.44 96 LEU A O 1
ATOM 718 N N . ARG A 1 97 ? -31.788 -0.933 52.767 1.00 92.62 97 ARG A N 1
ATOM 719 C CA . ARG A 1 97 ? -31.945 -0.355 54.114 1.00 92.62 97 ARG A CA 1
ATOM 720 C C . ARG A 1 97 ? -30.604 -0.022 54.764 1.00 92.62 97 ARG A C 1
ATOM 722 O O . ARG A 1 97 ? -30.490 0.999 55.435 1.00 92.62 97 ARG A O 1
ATOM 729 N N . ALA A 1 98 ? -29.602 -0.875 54.583 1.00 90.75 98 ALA A N 1
ATOM 730 C CA . ALA A 1 98 ? -28.266 -0.651 55.117 1.00 90.75 98 ALA A CA 1
ATOM 731 C C . ALA A 1 98 ? -27.577 0.553 54.448 1.00 90.75 98 ALA A C 1
ATOM 733 O O . ALA A 1 98 ? -26.956 1.358 55.143 1.00 90.75 98 ALA A O 1
ATOM 734 N N . LEU A 1 99 ? -27.741 0.739 53.134 1.00 89.94 99 LEU A N 1
ATOM 735 C CA . LEU A 1 99 ? -27.244 1.914 52.407 1.00 89.94 99 LEU A CA 1
ATOM 736 C C . LEU A 1 99 ? -28.004 3.201 52.751 1.00 89.94 99 LEU A C 1
ATOM 738 O O . LEU A 1 99 ? -27.377 4.247 52.920 1.00 89.94 99 LEU A O 1
ATOM 742 N N . GLU A 1 100 ? -29.322 3.129 52.935 1.00 91.75 100 GLU A N 1
ATOM 743 C CA . GLU A 1 100 ? -30.138 4.259 53.397 1.00 91.75 100 GLU A CA 1
ATOM 744 C C . GLU A 1 100 ? -29.698 4.724 54.796 1.00 91.75 100 GLU A C 1
ATOM 746 O O . GLU A 1 100 ? -29.598 5.924 55.047 1.00 91.75 100 GLU A O 1
ATOM 751 N N . GLN A 1 101 ? -29.381 3.789 55.700 1.00 89.31 101 GLN A N 1
ATOM 752 C CA . GLN A 1 101 ? -28.977 4.095 57.078 1.00 89.31 101 GLN A CA 1
ATOM 753 C C . GLN A 1 101 ? -27.528 4.571 57.216 1.00 89.31 101 GLN A C 1
ATOM 755 O O . GLN A 1 101 ? -27.245 5.399 58.080 1.00 89.31 101 GLN A O 1
ATOM 760 N N . THR A 1 102 ? -26.604 4.040 56.412 1.00 84.50 102 THR A N 1
ATOM 761 C CA . THR A 1 102 ? -25.166 4.341 56.542 1.00 84.50 102 THR A CA 1
ATOM 762 C C . THR A 1 102 ? -24.689 5.444 55.601 1.00 84.50 102 THR A C 1
ATOM 764 O O . THR A 1 102 ? -23.792 6.202 55.966 1.00 84.50 102 THR A O 1
ATOM 767 N N . GLY A 1 103 ? -25.286 5.559 54.412 1.00 77.12 103 GLY A N 1
ATOM 768 C CA . GLY A 1 103 ? -24.854 6.476 53.355 1.00 77.12 103 GLY A CA 1
ATOM 769 C C . GLY A 1 103 ? -25.917 7.472 52.892 1.00 77.12 103 GLY A C 1
ATOM 770 O O . GLY A 1 103 ? -25.610 8.322 52.062 1.00 77.12 103 GLY A O 1
ATOM 771 N N . GLY A 1 104 ? -27.156 7.381 53.391 1.00 85.88 104 GLY A N 1
ATOM 772 C CA . GLY A 1 104 ? -28.259 8.258 52.979 1.00 85.88 104 GLY A CA 1
ATOM 773 C C . GLY A 1 104 ? -28.715 8.059 51.529 1.00 85.88 104 GLY A C 1
ATOM 774 O O . GLY A 1 104 ? -29.469 8.880 51.015 1.00 85.88 104 GLY A O 1
ATOM 775 N N . ALA A 1 105 ? -28.258 6.993 50.866 1.00 87.62 105 ALA A N 1
ATOM 776 C CA . ALA A 1 105 ? -28.594 6.706 49.481 1.00 87.62 105 ALA A CA 1
ATOM 777 C C . ALA A 1 105 ? -29.973 6.056 49.395 1.00 87.62 105 ALA A C 1
ATOM 779 O O . ALA A 1 105 ? -30.201 4.990 49.963 1.00 87.62 105 ALA A O 1
ATOM 780 N N . SER A 1 106 ? -30.885 6.691 48.668 1.00 92.06 106 SER A N 1
ATOM 781 C CA . SER A 1 106 ? -32.238 6.191 48.467 1.00 92.06 106 SER A CA 1
ATOM 782 C C . SER A 1 106 ? -32.310 5.178 47.324 1.00 92.06 106 SER A C 1
ATOM 784 O O . SER A 1 106 ? -31.444 5.104 46.446 1.00 92.06 106 SER A O 1
ATOM 786 N N . LYS A 1 107 ? -33.429 4.448 47.255 1.00 91.56 107 LYS A N 1
ATOM 787 C CA . LYS A 1 107 ? -33.768 3.632 46.079 1.00 91.56 107 LYS A CA 1
ATOM 788 C C . LYS A 1 107 ? -33.703 4.435 44.771 1.00 91.56 107 LYS A C 1
ATOM 790 O O . LYS A 1 107 ? -33.301 3.885 43.749 1.00 91.56 107 LYS A O 1
ATOM 795 N N . ALA A 1 108 ? -34.112 5.706 44.792 1.00 91.81 108 ALA A N 1
ATOM 796 C CA . ALA A 1 108 ? -34.085 6.559 43.608 1.00 91.81 108 ALA A CA 1
ATOM 797 C C . ALA A 1 108 ? -32.647 6.833 43.143 1.00 91.81 108 ALA A C 1
ATOM 799 O O . ALA A 1 108 ? -32.391 6.804 41.944 1.00 91.81 108 ALA A O 1
ATOM 800 N N . ASP A 1 109 ? -31.707 7.001 44.075 1.00 89.75 109 ASP A N 1
ATOM 801 C CA . ASP A 1 109 ? -30.295 7.248 43.760 1.00 89.75 109 ASP A CA 1
ATOM 802 C C . ASP A 1 109 ? -29.628 6.017 43.135 1.00 89.75 109 ASP A C 1
ATOM 804 O O . ASP A 1 109 ? -28.858 6.134 42.181 1.00 89.75 109 ASP A O 1
ATOM 808 N N . ILE A 1 110 ? -29.964 4.814 43.617 1.00 89.06 110 ILE A N 1
ATOM 809 C CA . ILE A 1 110 ? -29.466 3.557 43.037 1.00 89.06 110 ILE A CA 1
ATOM 810 C C . ILE A 1 110 ? -30.015 3.367 41.620 1.00 89.06 110 ILE A C 1
ATOM 812 O O . ILE A 1 110 ? -29.254 3.033 40.714 1.00 89.06 110 ILE A O 1
ATOM 816 N N . LEU A 1 111 ? -31.313 3.613 41.405 1.00 91.00 111 LEU A N 1
ATOM 817 C CA . LEU A 1 111 ? -31.916 3.538 40.069 1.00 91.00 111 LEU A CA 1
ATOM 818 C C . LEU A 1 111 ? -31.299 4.569 39.116 1.00 91.00 111 LEU A C 1
ATOM 820 O O . LEU A 1 111 ? -30.914 4.205 38.010 1.00 91.00 111 LEU A O 1
ATOM 824 N N . ALA A 1 112 ? -31.091 5.807 39.571 1.00 89.75 112 ALA A N 1
ATOM 825 C CA . ALA A 1 112 ? -30.390 6.823 38.793 1.00 89.75 112 ALA A CA 1
ATOM 826 C C . ALA A 1 112 ? -28.948 6.398 38.457 1.00 89.75 112 ALA A C 1
ATOM 828 O O . ALA A 1 112 ? -28.472 6.642 37.352 1.00 89.75 112 ALA A O 1
ATOM 829 N N . SER A 1 113 ? -28.253 5.709 39.371 1.00 88.25 113 SER A N 1
ATOM 830 C CA . SER A 1 113 ? -26.926 5.144 39.100 1.00 88.25 113 SER A CA 1
ATOM 831 C C . SER A 1 113 ? -26.960 4.056 38.020 1.00 88.25 113 SER A C 1
ATOM 833 O O . SER A 1 113 ? -26.014 3.971 37.238 1.00 88.25 113 SER A O 1
ATOM 835 N N . VAL A 1 114 ? -28.013 3.232 37.960 1.00 89.50 114 VAL A N 1
ATOM 836 C CA . VAL A 1 114 ? -28.204 2.241 36.883 1.00 89.50 114 VAL A CA 1
ATOM 837 C C . VAL A 1 114 ? -28.465 2.948 35.556 1.00 89.50 114 VAL A C 1
ATOM 839 O O . VAL A 1 114 ? -27.802 2.640 34.567 1.00 89.50 114 VAL A O 1
ATOM 842 N N . ASP A 1 115 ? -29.376 3.922 35.539 1.00 89.94 115 ASP A N 1
ATOM 843 C CA . ASP A 1 115 ? -29.716 4.683 34.334 1.00 89.94 115 ASP A CA 1
ATOM 844 C C . ASP A 1 115 ? -28.489 5.416 33.769 1.00 89.94 115 ASP A C 1
ATOM 846 O O . ASP A 1 115 ? -28.244 5.381 32.561 1.00 89.94 115 ASP A O 1
ATOM 850 N N . ASN A 1 116 ? -27.655 5.994 34.638 1.00 87.25 116 ASN A N 1
ATOM 851 C CA . ASN A 1 116 ? -26.397 6.629 34.247 1.00 87.25 116 ASN A CA 1
ATOM 852 C C . ASN A 1 116 ? -25.410 5.632 33.624 1.00 87.25 116 ASN A C 1
ATOM 854 O O . ASN A 1 116 ? -24.809 5.930 32.593 1.00 87.25 116 ASN A O 1
ATOM 858 N N . GLN A 1 117 ? -25.255 4.434 34.201 1.00 87.25 117 GLN A N 1
ATOM 859 C CA . GLN A 1 117 ? -24.384 3.404 33.625 1.00 87.25 117 GLN A CA 1
ATOM 860 C C . GLN A 1 117 ? -24.921 2.869 32.288 1.00 87.25 117 GLN A C 1
ATOM 862 O O . GLN A 1 117 ? -24.140 2.629 31.367 1.00 87.25 117 GLN A O 1
ATOM 867 N N . LEU A 1 118 ? -26.241 2.723 32.134 1.00 90.19 118 LEU A N 1
ATOM 868 C CA . LEU A 1 118 ? -26.853 2.345 30.855 1.00 90.19 118 LEU A CA 1
ATOM 869 C C . LEU A 1 118 ? -26.642 3.425 29.785 1.00 90.19 118 LEU A C 1
ATOM 871 O O . LEU A 1 118 ? -26.307 3.100 28.644 1.00 90.19 118 LEU A O 1
ATOM 875 N N . ALA A 1 119 ? -26.784 4.701 30.151 1.00 88.75 119 ALA A N 1
ATOM 876 C CA . ALA A 1 119 ? -26.509 5.823 29.258 1.00 88.75 119 ALA A CA 1
ATOM 877 C C . ALA A 1 119 ? -25.026 5.880 28.852 1.00 88.75 119 ALA A C 1
ATOM 879 O O . ALA A 1 119 ? -24.720 6.055 27.670 1.00 88.75 119 ALA A O 1
ATOM 880 N N . ALA A 1 120 ? -24.109 5.657 29.799 1.00 86.06 120 ALA A N 1
ATOM 881 C CA . ALA A 1 120 ? -22.679 5.560 29.523 1.00 86.06 120 ALA A CA 1
ATOM 882 C C . ALA A 1 120 ? -22.379 4.414 28.544 1.00 86.06 120 ALA A C 1
ATOM 884 O O . ALA A 1 120 ? -21.716 4.634 27.534 1.00 86.06 120 ALA A O 1
ATOM 885 N N . LEU A 1 121 ? -22.943 3.221 28.761 1.00 88.62 121 LEU A N 1
ATOM 886 C CA . LEU A 1 121 ? -22.773 2.083 27.852 1.00 88.62 121 LEU A CA 1
ATOM 887 C C . LEU A 1 121 ? -23.307 2.371 26.436 1.00 88.62 121 LEU A C 1
ATOM 889 O O . LEU A 1 121 ? -22.687 1.977 25.448 1.00 88.62 121 LEU A O 1
ATOM 893 N N . ALA A 1 122 ? -24.440 3.067 26.314 1.00 89.38 122 ALA A N 1
ATOM 894 C CA . ALA A 1 122 ? -24.989 3.466 25.017 1.00 89.38 122 ALA A CA 1
ATOM 895 C C . ALA A 1 122 ? -24.077 4.470 24.283 1.00 89.38 122 ALA A C 1
ATOM 897 O O . ALA A 1 122 ? -23.865 4.352 23.071 1.00 89.38 122 ALA A O 1
ATOM 898 N N . SER A 1 123 ? -23.500 5.422 25.021 1.00 88.00 123 SER A N 1
ATOM 899 C CA . SER A 1 123 ? -22.507 6.364 24.496 1.00 88.00 123 SER A CA 1
ATOM 900 C C . SER A 1 123 ? -21.251 5.634 24.015 1.00 88.00 123 SER A C 1
ATOM 902 O O . SER A 1 123 ? -20.817 5.831 22.883 1.00 88.00 123 SER A O 1
ATOM 904 N N . GLU A 1 124 ? -20.708 4.735 24.836 1.00 85.31 124 GLU A N 1
ATOM 905 C CA . GLU A 1 124 ? -19.534 3.914 24.511 1.00 85.31 124 GLU A CA 1
ATOM 906 C C . GLU A 1 124 ? -19.754 3.072 23.249 1.00 85.31 124 GLU A C 1
ATOM 908 O O . GLU A 1 124 ? -18.908 3.031 22.354 1.00 85.31 124 GLU A O 1
ATOM 913 N N . ARG A 1 125 ? -20.939 2.465 23.111 1.00 88.94 125 ARG A N 1
ATOM 914 C CA . ARG A 1 125 ? -21.312 1.717 21.905 1.00 88.94 125 ARG A CA 1
ATOM 915 C C . ARG A 1 125 ? -21.291 2.591 20.649 1.00 88.94 125 ARG A C 1
ATOM 917 O O . ARG A 1 125 ? -20.863 2.124 19.596 1.00 88.94 125 ARG A O 1
ATOM 924 N N . THR A 1 126 ? -21.762 3.831 20.755 1.00 90.75 126 THR A N 1
ATOM 925 C CA . THR A 1 126 ? -21.782 4.778 19.630 1.00 90.75 126 THR A CA 1
ATOM 926 C C . THR A 1 126 ? -20.362 5.167 19.227 1.00 90.75 126 THR A C 1
ATOM 928 O O . THR A 1 126 ? -20.003 5.063 18.058 1.00 90.75 126 THR A O 1
ATOM 931 N N . ILE A 1 127 ? -19.523 5.511 20.206 1.00 87.88 127 ILE A N 1
ATOM 932 C CA . ILE A 1 127 ? -18.115 5.868 19.987 1.00 87.88 127 ILE A CA 1
ATOM 933 C C . ILE A 1 127 ? -17.351 4.710 19.338 1.00 87.88 127 ILE A C 1
ATOM 935 O O . ILE A 1 127 ? -16.591 4.911 18.388 1.00 87.88 127 ILE A O 1
ATOM 939 N N . PHE A 1 128 ? -17.564 3.485 19.824 1.00 88.12 128 PHE A N 1
ATOM 940 C CA . PHE A 1 128 ? -16.933 2.303 19.250 1.00 88.12 128 PHE A CA 1
ATOM 941 C C . PHE A 1 128 ? -17.356 2.087 17.792 1.00 88.12 128 PHE A C 1
ATOM 943 O O . PHE A 1 128 ? -16.498 1.860 16.941 1.00 88.12 128 PHE A O 1
ATOM 950 N N . ALA A 1 129 ? -18.650 2.216 17.483 1.00 89.94 129 ALA A N 1
ATOM 951 C CA . ALA A 1 129 ? -19.148 2.093 16.114 1.00 89.94 129 ALA A CA 1
ATOM 952 C C . ALA A 1 129 ? -18.499 3.125 15.174 1.00 89.94 129 ALA A C 1
ATOM 954 O O . ALA A 1 129 ? -17.995 2.754 14.115 1.00 89.94 129 ALA A O 1
ATOM 955 N N . GLU A 1 130 ? -18.411 4.390 15.592 1.00 92.00 130 GLU A N 1
ATOM 956 C CA . GLU A 1 130 ? -17.731 5.437 14.818 1.00 92.00 130 GLU A CA 1
ATOM 957 C C . GLU A 1 130 ? -16.235 5.146 14.614 1.00 92.00 130 GLU A C 1
ATOM 959 O O . GLU A 1 130 ? -15.677 5.430 13.552 1.00 92.00 130 GLU A O 1
ATOM 964 N N . SER A 1 131 ? -15.560 4.587 15.624 1.00 91.56 131 SER A N 1
ATOM 965 C CA . SER A 1 131 ? -14.151 4.189 15.516 1.00 91.56 131 SER A CA 1
ATOM 966 C C . SER A 1 131 ? -13.962 3.068 14.491 1.00 91.56 131 SER A C 1
ATOM 968 O O . SER A 1 131 ? -13.083 3.155 13.629 1.00 91.56 131 SER A O 1
ATOM 970 N N . VAL A 1 132 ? -14.835 2.056 14.519 1.00 92.94 132 VAL A N 1
ATOM 971 C CA . VAL A 1 132 ? -14.835 0.961 13.541 1.00 92.94 132 VAL A CA 1
ATOM 972 C C . VAL A 1 132 ? -15.067 1.495 12.128 1.00 92.94 132 VAL A C 1
ATOM 974 O O . VAL A 1 132 ? -14.313 1.148 11.220 1.00 92.94 132 VAL A O 1
ATOM 977 N N . GLU A 1 133 ? -16.040 2.387 11.930 1.00 94.31 133 GLU A N 1
ATOM 978 C CA . GLU A 1 133 ? -16.289 3.013 10.626 1.00 94.31 133 GLU A CA 1
ATOM 979 C C . GLU A 1 133 ? -15.070 3.791 10.114 1.00 94.31 133 GLU A C 1
ATOM 981 O O . GLU A 1 133 ? -14.677 3.641 8.954 1.00 94.31 133 GLU A O 1
ATOM 986 N N . LYS A 1 134 ? -14.410 4.571 10.981 1.00 93.75 134 LYS A N 1
ATOM 987 C CA . LYS A 1 134 ? -13.181 5.302 10.631 1.00 93.75 134 LYS A CA 1
ATOM 988 C C . LYS A 1 134 ? -12.044 4.359 10.240 1.00 93.75 134 LYS A C 1
ATOM 990 O O . LYS A 1 134 ? -11.372 4.607 9.237 1.00 93.75 134 LYS A O 1
ATOM 995 N N . LYS A 1 135 ? -11.826 3.278 10.997 1.00 92.75 135 LYS A N 1
ATOM 996 C CA . LYS A 1 135 ? -10.786 2.277 10.699 1.00 92.75 135 LYS A CA 1
ATOM 997 C C . LYS A 1 135 ? -11.078 1.550 9.381 1.00 92.75 135 LYS A C 1
ATOM 999 O O . LYS A 1 135 ? -10.171 1.412 8.562 1.00 92.75 135 LYS A O 1
ATOM 1004 N N . LEU A 1 136 ? -12.333 1.180 9.118 1.00 94.94 136 LEU A N 1
ATOM 1005 C CA . LEU A 1 136 ? -12.750 0.585 7.843 1.00 94.94 136 LEU A CA 1
ATOM 1006 C C . LEU A 1 136 ? -12.533 1.541 6.663 1.00 94.94 136 LEU A C 1
ATOM 1008 O O . LEU A 1 136 ? -11.996 1.138 5.631 1.00 94.94 136 LEU A O 1
ATOM 1012 N N . ALA A 1 137 ? -12.890 2.818 6.811 1.00 95.81 137 ALA A N 1
ATOM 1013 C CA . ALA A 1 137 ? -12.657 3.824 5.777 1.00 95.81 137 ALA A CA 1
ATOM 1014 C C . ALA A 1 137 ? -11.156 4.018 5.492 1.00 95.81 137 ALA A C 1
ATOM 1016 O O . ALA A 1 137 ? -10.746 4.085 4.330 1.00 95.81 137 ALA A O 1
ATOM 1017 N N . ALA A 1 138 ? -10.322 4.053 6.536 1.00 93.94 138 ALA A N 1
ATOM 1018 C CA . ALA A 1 138 ? -8.869 4.142 6.400 1.00 93.94 138 ALA A CA 1
ATOM 1019 C C . ALA A 1 138 ? -8.273 2.904 5.706 1.00 93.94 138 ALA A C 1
ATOM 1021 O O . ALA A 1 138 ? -7.410 3.034 4.832 1.00 93.94 138 ALA A O 1
ATOM 1022 N N . GLN A 1 139 ? -8.765 1.707 6.041 1.00 95.25 139 GLN A N 1
ATOM 1023 C CA . GLN A 1 139 ? -8.376 0.468 5.371 1.00 95.25 139 GLN A CA 1
ATOM 1024 C C . GLN A 1 139 ? -8.723 0.518 3.878 1.00 95.25 139 GLN A C 1
ATOM 1026 O O . GLN A 1 139 ? -7.852 0.287 3.044 1.00 95.25 139 GLN A O 1
ATOM 1031 N N . GLN A 1 140 ? -9.952 0.907 3.524 1.00 96.94 140 GLN A N 1
ATOM 1032 C CA . GLN A 1 140 ? -10.375 1.037 2.125 1.00 96.94 140 GLN A CA 1
ATOM 1033 C C . GLN A 1 140 ? -9.534 2.058 1.350 1.00 96.94 140 GLN A C 1
ATOM 1035 O O . GLN A 1 140 ? -9.142 1.799 0.210 1.00 96.94 140 GLN A O 1
ATOM 1040 N N . ALA A 1 141 ? -9.226 3.208 1.956 1.00 96.38 141 ALA A N 1
ATOM 1041 C CA . ALA A 1 141 ? -8.354 4.211 1.349 1.00 96.38 141 ALA A CA 1
ATOM 1042 C C . ALA A 1 141 ? -6.943 3.654 1.087 1.00 96.38 141 ALA A C 1
ATOM 1044 O O . ALA A 1 141 ? -6.366 3.880 0.022 1.00 96.38 141 ALA A O 1
ATOM 1045 N N . THR A 1 142 ? -6.414 2.873 2.031 1.00 96.50 142 THR A N 1
ATOM 1046 C CA . THR A 1 142 ? -5.105 2.218 1.911 1.00 96.50 142 THR A CA 1
ATOM 1047 C C . THR A 1 142 ? -5.106 1.165 0.803 1.00 96.50 142 THR A C 1
ATOM 1049 O O . THR A 1 142 ? -4.178 1.127 -0.006 1.00 96.50 142 THR A O 1
ATOM 1052 N N . THR A 1 143 ? -6.167 0.358 0.699 1.00 96.75 143 THR A N 1
ATOM 1053 C CA . THR A 1 143 ? -6.341 -0.618 -0.385 1.00 96.75 143 THR A CA 1
ATOM 1054 C C . THR A 1 143 ? -6.351 0.060 -1.753 1.00 96.75 143 THR A C 1
ATOM 1056 O O . THR A 1 143 ? -5.575 -0.334 -2.621 1.00 96.75 143 THR A O 1
ATOM 1059 N N . ARG A 1 144 ? -7.136 1.133 -1.931 1.00 97.50 144 ARG A N 1
ATOM 1060 C CA . ARG A 1 144 ? -7.174 1.894 -3.196 1.00 97.50 144 ARG A CA 1
ATOM 1061 C C . ARG A 1 144 ? -5.799 2.436 -3.578 1.00 97.50 144 ARG A C 1
ATOM 1063 O O . ARG A 1 144 ? -5.352 2.256 -4.705 1.00 97.50 144 ARG A O 1
ATOM 1070 N N . LYS A 1 145 ? -5.084 3.029 -2.619 1.00 97.50 145 LYS A N 1
ATOM 1071 C CA . LYS A 1 145 ? -3.725 3.535 -2.849 1.00 97.50 145 LYS A CA 1
ATOM 1072 C C . LYS A 1 145 ? -2.753 2.418 -3.251 1.00 97.50 145 LYS A C 1
ATOM 1074 O O . LYS A 1 145 ? -1.890 2.627 -4.099 1.00 97.50 145 LYS A O 1
ATOM 1079 N N . SER A 1 146 ? -2.887 1.227 -2.667 1.00 96.94 146 SER A N 1
ATOM 1080 C CA . SER A 1 146 ? -2.086 0.059 -3.054 1.00 96.94 146 SER A CA 1
ATOM 1081 C C . SER A 1 146 ? -2.354 -0.365 -4.503 1.00 96.94 146 SER A C 1
ATOM 1083 O O . SER A 1 146 ? -1.415 -0.640 -5.251 1.00 96.94 146 SER A O 1
ATOM 1085 N N . GLU A 1 147 ? -3.619 -0.370 -4.924 1.00 98.06 147 GLU A N 1
ATOM 1086 C CA . GLU A 1 147 ? -4.015 -0.682 -6.302 1.00 98.06 147 GLU A CA 1
ATOM 1087 C C . GLU A 1 147 ? -3.473 0.348 -7.303 1.00 98.06 147 GLU A C 1
ATOM 1089 O O . GLU A 1 147 ? -2.910 -0.038 -8.329 1.00 98.06 147 GLU A O 1
ATOM 1094 N N . GLU A 1 148 ? -3.550 1.641 -6.979 1.00 98.19 148 GLU A N 1
ATOM 1095 C CA . GLU A 1 148 ? -2.965 2.722 -7.784 1.00 98.19 148 GLU A CA 1
ATOM 1096 C C . GLU A 1 148 ? -1.448 2.553 -7.952 1.00 98.19 148 GLU A C 1
ATOM 1098 O O . GLU A 1 148 ? -0.921 2.657 -9.063 1.00 98.19 148 GLU A O 1
ATOM 1103 N N . ILE A 1 149 ? -0.735 2.228 -6.868 1.00 98.12 149 ILE A N 1
ATOM 1104 C CA . ILE A 1 149 ? 0.710 1.967 -6.910 1.00 98.12 149 ILE A CA 1
ATOM 1105 C C . ILE A 1 149 ? 1.016 0.763 -7.807 1.00 98.12 149 ILE A C 1
ATOM 1107 O O . ILE A 1 149 ? 1.918 0.837 -8.642 1.00 98.12 149 ILE A O 1
ATOM 1111 N N . ARG A 1 150 ? 0.257 -0.335 -7.691 1.00 97.94 150 ARG A N 1
ATOM 1112 C CA . ARG A 1 150 ? 0.431 -1.517 -8.555 1.00 97.94 150 ARG A CA 1
ATOM 1113 C C . ARG A 1 150 ? 0.206 -1.184 -10.028 1.00 97.94 150 ARG A C 1
ATOM 1115 O O . ARG A 1 150 ? 0.990 -1.619 -10.872 1.00 97.94 150 ARG A O 1
ATOM 1122 N N . ALA A 1 151 ? -0.819 -0.392 -10.337 1.00 98.31 151 ALA A N 1
ATOM 1123 C CA . ALA A 1 151 ? -1.073 0.068 -11.698 1.00 98.31 151 ALA A CA 1
ATOM 1124 C C . ALA A 1 151 ? 0.108 0.893 -12.232 1.00 98.31 151 ALA A C 1
ATOM 1126 O O . ALA A 1 151 ? 0.583 0.643 -13.343 1.00 98.31 151 ALA A O 1
ATOM 1127 N N . ARG A 1 152 ? 0.649 1.806 -11.415 1.00 98.12 152 ARG A N 1
ATOM 1128 C CA . ARG A 1 152 ? 1.804 2.627 -11.795 1.00 98.12 152 ARG A CA 1
ATOM 1129 C C . ARG A 1 152 ? 3.074 1.804 -12.009 1.00 98.12 152 ARG A C 1
ATOM 1131 O O . ARG A 1 152 ? 3.813 2.072 -12.953 1.00 98.12 152 ARG A O 1
ATOM 1138 N N . ILE A 1 153 ? 3.319 0.789 -11.178 1.00 98.12 153 ILE A N 1
ATOM 1139 C CA . ILE A 1 153 ? 4.436 -0.151 -11.366 1.00 98.12 153 ILE A CA 1
ATOM 1140 C C . ILE A 1 153 ? 4.309 -0.862 -12.717 1.00 98.12 153 ILE A C 1
ATOM 1142 O O . ILE A 1 153 ? 5.280 -0.918 -13.468 1.00 98.12 153 ILE A O 1
ATOM 1146 N N . SER A 1 154 ? 3.114 -1.353 -13.058 1.00 98.19 154 SER A N 1
ATOM 1147 C CA . SER A 1 154 ? 2.882 -2.022 -14.344 1.00 98.19 154 SER A CA 1
ATOM 1148 C C . SER A 1 154 ? 3.136 -1.096 -15.538 1.00 98.19 154 SER A C 1
ATOM 1150 O O . SER A 1 154 ? 3.735 -1.509 -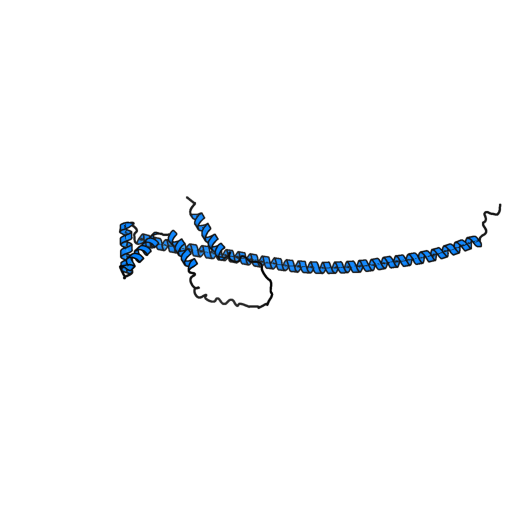16.531 1.00 98.19 154 SER A O 1
ATOM 1152 N N . GLU A 1 155 ? 2.719 0.167 -15.448 1.00 98.38 155 GLU A N 1
ATOM 1153 C CA . GLU A 1 155 ? 2.974 1.170 -16.485 1.00 98.38 155 GLU A CA 1
ATOM 1154 C C . GLU A 1 155 ? 4.475 1.443 -16.661 1.00 98.38 155 GLU A C 1
ATOM 1156 O O . GLU A 1 155 ? 4.981 1.436 -17.785 1.00 98.38 155 GLU A O 1
ATOM 1161 N N . LEU A 1 156 ? 5.207 1.613 -15.555 1.00 98.38 156 LEU A N 1
ATOM 1162 C CA . LEU A 1 156 ? 6.655 1.818 -15.585 1.00 98.38 156 LEU A CA 1
ATOM 1163 C C . LEU A 1 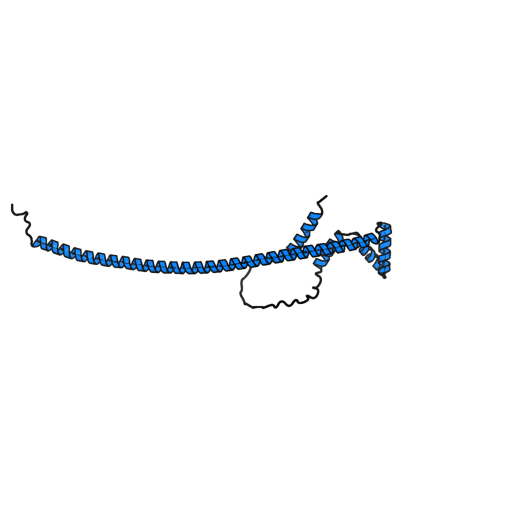156 ? 7.391 0.613 -16.180 1.00 98.38 156 LEU A C 1
ATOM 1165 O O . LEU A 1 156 ? 8.292 0.801 -16.990 1.00 98.38 156 LEU A O 1
ATOM 1169 N N . GLN A 1 157 ? 6.979 -0.613 -15.853 1.00 98.44 157 GLN A N 1
ATOM 1170 C CA . GLN A 1 157 ? 7.563 -1.826 -16.434 1.00 98.44 157 GLN A CA 1
ATOM 1171 C C . GLN A 1 157 ? 7.386 -1.886 -17.955 1.00 98.44 157 GLN A C 1
ATOM 1173 O O . GLN A 1 157 ? 8.328 -2.228 -18.667 1.00 98.44 157 GLN A O 1
ATOM 1178 N N . LYS A 1 158 ? 6.211 -1.505 -18.472 1.00 98.31 158 LYS A N 1
ATOM 1179 C CA . LYS A 1 158 ? 5.984 -1.414 -19.925 1.00 98.31 158 LYS A CA 1
ATOM 1180 C C . LYS A 1 158 ? 6.872 -0.353 -20.573 1.00 98.31 158 LYS A C 1
ATOM 1182 O O . LYS A 1 158 ? 7.399 -0.584 -21.655 1.00 98.31 158 LYS A O 1
ATOM 1187 N N . SER A 1 159 ? 7.045 0.791 -19.909 1.00 98.25 159 SER A N 1
ATOM 1188 C CA . SER A 1 159 ? 7.923 1.864 -20.385 1.00 98.25 159 SER A CA 1
ATOM 1189 C C . SER A 1 159 ? 9.385 1.413 -20.457 1.00 98.25 159 SER A C 1
ATOM 1191 O O . SER A 1 159 ? 10.040 1.624 -21.472 1.00 98.25 159 SER A O 1
ATOM 1193 N N . ILE A 1 160 ? 9.874 0.716 -19.423 1.00 98.00 160 ILE A N 1
ATOM 1194 C CA . ILE A 1 160 ? 11.230 0.146 -19.402 1.00 98.00 160 ILE A CA 1
ATOM 1195 C C . ILE A 1 160 ? 11.426 -0.805 -20.586 1.00 98.00 160 ILE A C 1
ATOM 1197 O O . ILE A 1 160 ? 12.366 -0.626 -21.351 1.00 98.00 160 ILE A O 1
ATOM 1201 N N . GLN A 1 161 ? 10.498 -1.742 -20.806 1.00 98.38 161 GLN A N 1
ATOM 1202 C CA . GLN A 1 161 ? 10.587 -2.680 -21.931 1.00 98.38 161 GLN A CA 1
ATOM 1203 C C . GLN A 1 161 ? 10.596 -1.975 -23.294 1.00 98.38 161 GLN A C 1
ATOM 1205 O O . GLN A 1 161 ? 11.308 -2.395 -24.204 1.00 98.38 161 GLN A O 1
ATOM 1210 N N . ALA A 1 162 ? 9.811 -0.906 -23.456 1.00 98.50 162 ALA A N 1
ATOM 1211 C CA . ALA A 1 162 ? 9.800 -0.125 -24.690 1.00 98.50 162 ALA A CA 1
ATOM 1212 C C . ALA A 1 162 ? 11.142 0.589 -24.926 1.00 98.50 162 ALA A C 1
ATOM 1214 O O . ALA A 1 162 ? 11.664 0.555 -26.040 1.00 98.50 162 ALA A O 1
ATOM 1215 N N . LEU A 1 163 ? 11.724 1.180 -23.877 1.00 98.62 163 LEU A N 1
ATOM 1216 C CA . LEU A 1 163 ? 13.026 1.847 -23.947 1.00 98.62 163 LEU A CA 1
ATOM 1217 C C . LEU A 1 163 ? 14.168 0.860 -24.222 1.00 98.62 163 LEU A C 1
ATOM 1219 O O . LEU A 1 163 ? 15.038 1.156 -25.035 1.00 98.62 163 LEU A O 1
ATOM 1223 N N . GLU A 1 164 ? 14.144 -0.330 -23.619 1.00 98.31 164 GLU A N 1
ATOM 1224 C CA . GLU A 1 164 ? 15.116 -1.397 -23.903 1.00 98.31 164 GLU A CA 1
ATOM 1225 C C . GLU A 1 164 ? 15.061 -1.836 -25.377 1.00 98.31 164 GLU A C 1
ATOM 1227 O O . GLU A 1 164 ? 16.092 -2.061 -26.015 1.00 98.31 164 GLU A O 1
ATOM 1232 N N . GLN A 1 165 ? 13.860 -1.927 -25.958 1.00 98.31 165 GLN A N 1
ATOM 1233 C CA . GLN A 1 165 ? 13.702 -2.225 -27.385 1.00 98.31 165 GLN A CA 1
ATOM 1234 C C . GLN A 1 165 ? 14.225 -1.090 -28.271 1.00 98.31 165 GLN A C 1
ATOM 1236 O O . GLN A 1 165 ? 14.864 -1.353 -29.292 1.00 98.31 165 GLN A O 1
ATOM 1241 N N . GLU A 1 166 ? 13.967 0.164 -27.899 1.00 98.31 166 GLU A N 1
ATOM 1242 C CA . GLU A 1 166 ? 14.477 1.332 -28.619 1.00 98.31 166 GLU A CA 1
ATOM 1243 C C . GLU A 1 166 ? 16.012 1.383 -28.590 1.00 98.31 166 GLU A C 1
ATOM 1245 O O . GLU A 1 166 ? 16.642 1.566 -29.634 1.00 98.31 166 GLU A O 1
ATOM 1250 N N . GLU A 1 167 ? 16.623 1.125 -27.433 1.00 98.12 167 GLU A N 1
ATOM 1251 C CA . GLU A 1 167 ? 18.076 1.047 -27.268 1.00 98.12 167 GLU A CA 1
ATOM 1252 C C . GLU A 1 167 ? 18.689 -0.019 -28.191 1.00 98.12 167 GLU A C 1
ATOM 1254 O O . GLU A 1 167 ? 19.634 0.261 -28.936 1.00 98.12 167 GLU A O 1
ATOM 1259 N N . GLN A 1 168 ? 18.114 -1.225 -28.223 1.00 98.19 168 GLN A N 1
ATOM 1260 C CA . GLN A 1 168 ? 18.574 -2.296 -29.114 1.00 98.19 168 GLN A CA 1
ATOM 1261 C C . GLN A 1 168 ? 18.484 -1.902 -30.594 1.00 98.19 168 GLN A C 1
ATOM 1263 O O . GLN A 1 168 ? 19.399 -2.183 -31.376 1.00 98.19 168 GLN A O 1
ATOM 1268 N N . GLN A 1 169 ? 17.405 -1.224 -30.994 1.00 98.19 169 GLN A N 1
ATOM 1269 C CA . GLN A 1 169 ? 17.253 -0.729 -32.363 1.00 98.19 169 GLN A CA 1
ATOM 1270 C C . GLN A 1 169 ? 18.292 0.342 -32.702 1.00 98.19 169 GLN A C 1
ATOM 1272 O O . GLN A 1 169 ? 18.823 0.340 -33.816 1.00 98.19 169 GLN A O 1
ATOM 1277 N N . LEU A 1 170 ? 18.599 1.246 -31.769 1.00 98.19 170 LEU A N 1
ATOM 1278 C CA . LEU A 1 170 ? 19.632 2.262 -31.953 1.00 98.19 170 LEU A CA 1
ATOM 1279 C C . LEU A 1 170 ? 21.013 1.627 -32.110 1.00 98.19 170 LEU A C 1
ATOM 1281 O O . LEU A 1 170 ? 21.712 1.958 -33.068 1.00 98.19 170 LEU A O 1
ATOM 1285 N N . PHE A 1 171 ? 21.377 0.655 -31.271 1.00 98.00 171 PHE A N 1
ATOM 1286 C CA . PHE A 1 171 ? 22.640 -0.072 -31.426 1.00 98.00 171 PHE A CA 1
ATOM 1287 C C . PHE A 1 171 ? 22.743 -0.787 -32.776 1.00 98.00 171 PHE A C 1
ATOM 1289 O O . PHE A 1 171 ? 23.783 -0.717 -33.436 1.00 98.00 171 PHE A O 1
ATOM 1296 N N . ALA A 1 172 ? 21.665 -1.430 -33.233 1.00 97.81 172 ALA A N 1
ATOM 1297 C CA . ALA A 1 172 ? 21.641 -2.080 -34.541 1.00 97.81 172 ALA A CA 1
ATOM 1298 C C . ALA A 1 172 ? 21.823 -1.073 -35.693 1.00 97.81 172 ALA A C 1
ATOM 1300 O O . ALA A 1 172 ? 22.582 -1.334 -36.633 1.00 97.81 172 ALA A O 1
ATOM 1301 N N . LYS A 1 173 ? 21.170 0.096 -35.610 1.00 97.31 173 LYS A N 1
ATOM 1302 C CA . LYS A 1 173 ? 21.337 1.188 -36.582 1.00 97.31 173 LYS A CA 1
ATOM 1303 C C . LYS A 1 173 ? 22.769 1.715 -36.583 1.00 97.31 173 LYS A C 1
ATOM 1305 O O . LYS A 1 173 ? 23.372 1.768 -37.651 1.00 97.31 173 LYS A O 1
ATOM 1310 N N . MET A 1 174 ? 23.337 2.007 -35.412 1.00 96.06 174 MET A N 1
ATOM 1311 C CA . MET A 1 174 ? 24.719 2.479 -35.278 1.00 96.06 174 MET A CA 1
ATOM 1312 C C . MET A 1 174 ? 25.719 1.488 -35.878 1.00 96.06 174 MET A C 1
ATOM 1314 O O . MET A 1 174 ? 26.580 1.883 -36.659 1.00 96.06 174 MET A O 1
ATOM 1318 N N . ALA A 1 175 ? 25.579 0.192 -35.584 1.00 97.75 175 ALA A N 1
ATOM 1319 C CA . ALA A 1 175 ? 26.451 -0.839 -36.146 1.00 97.75 175 ALA A CA 1
ATOM 1320 C C . ALA A 1 175 ? 26.339 -0.926 -37.682 1.00 97.75 175 ALA A C 1
ATOM 1322 O O . ALA A 1 175 ? 27.338 -1.110 -38.385 1.00 97.75 175 ALA A O 1
ATOM 1323 N N . SER A 1 176 ? 25.125 -0.774 -38.221 1.00 97.12 176 SER A N 1
ATOM 1324 C CA . SER A 1 176 ? 24.893 -0.729 -39.667 1.00 97.12 176 SER A CA 1
ATOM 1325 C C . SER A 1 176 ? 25.524 0.511 -40.311 1.00 97.12 176 SER A C 1
ATOM 1327 O O . SER A 1 176 ? 26.207 0.394 -41.330 1.00 97.12 176 SER A O 1
ATOM 1329 N N . GLU A 1 177 ? 25.329 1.690 -39.722 1.00 95.50 177 GLU A N 1
ATOM 1330 C CA . GLU A 1 177 ? 25.915 2.948 -40.196 1.00 95.50 177 GLU A CA 1
ATOM 1331 C C . GLU A 1 177 ? 27.442 2.911 -40.151 1.00 95.50 177 GLU A C 1
ATOM 1333 O O . GLU A 1 177 ? 28.095 3.242 -41.141 1.00 95.50 177 GLU A O 1
ATOM 1338 N N . GLU A 1 178 ? 28.026 2.413 -39.062 1.00 96.81 178 GLU A N 1
ATOM 1339 C CA . GLU A 1 178 ? 29.472 2.248 -38.938 1.00 96.81 178 GLU A CA 1
ATOM 1340 C C . GLU A 1 178 ? 30.029 1.343 -40.047 1.00 96.81 178 GLU A C 1
ATOM 1342 O O . GLU A 1 178 ? 31.034 1.667 -40.690 1.00 96.81 178 GLU A O 1
ATOM 1347 N N . LYS A 1 179 ? 29.351 0.227 -40.340 1.00 96.88 179 LYS A N 1
ATOM 1348 C CA . LYS A 1 179 ? 29.730 -0.667 -41.441 1.00 96.88 179 LYS A CA 1
ATOM 1349 C C . LYS A 1 179 ? 29.659 0.036 -42.798 1.00 96.88 179 LYS A C 1
ATOM 1351 O O . LYS A 1 179 ? 30.549 -0.169 -43.633 1.00 96.88 179 LYS A O 1
ATOM 1356 N N . LEU A 1 180 ? 28.624 0.844 -43.037 1.00 94.38 180 LEU A N 1
ATOM 1357 C CA . LEU A 1 180 ? 28.476 1.620 -44.271 1.00 94.38 180 LEU A CA 1
ATOM 1358 C C . LEU A 1 180 ? 29.601 2.646 -44.421 1.00 94.38 180 LEU A C 1
ATOM 1360 O O . LEU A 1 180 ? 30.225 2.692 -45.481 1.00 94.38 180 LEU A O 1
ATOM 1364 N N . ILE A 1 181 ? 29.913 3.393 -43.359 1.00 92.62 181 ILE A N 1
ATOM 1365 C CA . ILE A 1 181 ? 31.004 4.376 -43.330 1.00 92.62 181 ILE A CA 1
ATOM 1366 C C . ILE A 1 181 ? 32.339 3.695 -43.639 1.00 92.62 181 ILE A C 1
ATOM 1368 O O . ILE A 1 181 ? 33.034 4.104 -44.570 1.00 92.62 181 ILE A O 1
ATOM 1372 N N . ARG A 1 182 ? 32.673 2.603 -42.937 1.00 94.50 182 ARG A N 1
ATOM 1373 C CA . ARG A 1 182 ? 33.916 1.848 -43.180 1.00 94.50 182 ARG A CA 1
ATOM 1374 C C . ARG A 1 182 ? 33.995 1.323 -44.615 1.00 94.50 182 ARG A C 1
ATOM 1376 O O . ARG A 1 182 ? 35.044 1.393 -45.249 1.00 94.50 182 ARG A O 1
ATOM 1383 N N . THR A 1 183 ? 32.885 0.819 -45.155 1.00 93.69 183 THR A N 1
ATOM 1384 C CA . THR A 1 183 ? 32.828 0.327 -46.541 1.00 93.69 183 THR A CA 1
ATOM 1385 C C . THR A 1 183 ? 33.033 1.456 -47.549 1.00 93.69 183 THR A C 1
ATOM 1387 O O . THR A 1 183 ? 33.777 1.285 -48.515 1.00 93.69 183 THR A O 1
ATOM 1390 N N . ALA A 1 184 ? 32.398 2.609 -47.334 1.00 90.00 184 ALA A N 1
ATOM 1391 C CA . ALA A 1 184 ? 32.558 3.785 -48.181 1.00 90.00 184 ALA A CA 1
ATOM 1392 C C . ALA A 1 184 ? 34.005 4.295 -48.159 1.00 90.00 184 ALA A C 1
ATOM 1394 O O . ALA A 1 184 ? 34.574 4.536 -49.223 1.00 90.00 184 ALA A O 1
ATOM 1395 N N . GLN A 1 185 ? 34.620 4.364 -46.974 1.00 92.81 185 GLN A N 1
ATOM 1396 C CA . GLN A 1 185 ? 36.019 4.753 -46.806 1.00 92.81 185 GLN A CA 1
ATOM 1397 C C . GLN A 1 185 ? 36.961 3.819 -47.576 1.00 92.81 185 GLN A C 1
ATOM 1399 O O . GLN A 1 185 ? 37.748 4.286 -48.394 1.00 92.81 185 GLN A O 1
ATOM 1404 N N . MET A 1 186 ? 36.824 2.497 -47.412 1.00 94.94 186 MET A N 1
ATOM 1405 C CA . MET A 1 186 ? 37.646 1.527 -48.150 1.00 94.94 186 MET A CA 1
ATOM 1406 C C . MET A 1 186 ? 37.495 1.659 -49.673 1.00 94.94 186 MET A C 1
ATOM 1408 O O . MET A 1 186 ? 38.480 1.569 -50.406 1.00 94.94 186 MET A O 1
ATOM 1412 N N . ARG A 1 187 ? 36.265 1.870 -50.165 1.00 93.06 187 ARG A N 1
ATOM 1413 C CA . ARG A 1 187 ? 36.000 2.058 -51.601 1.00 93.06 187 ARG A CA 1
ATOM 1414 C C . ARG A 1 187 ? 36.649 3.333 -52.129 1.00 93.06 187 ARG A C 1
ATOM 1416 O O . ARG A 1 187 ? 37.270 3.290 -53.189 1.00 93.06 187 ARG A O 1
ATOM 1423 N N . PHE A 1 188 ? 36.523 4.434 -51.391 1.00 94.56 188 PHE A N 1
ATOM 1424 C CA . PHE A 1 188 ? 37.140 5.706 -51.744 1.00 94.56 188 PHE A CA 1
ATOM 1425 C C . PHE A 1 188 ? 38.665 5.590 -51.790 1.00 94.56 188 PHE A C 1
ATOM 1427 O O . PHE A 1 188 ? 39.262 5.939 -52.804 1.00 94.56 188 PHE A O 1
ATOM 1434 N N . ASP A 1 189 ? 39.286 5.022 -50.754 1.00 95.88 189 ASP A N 1
ATOM 1435 C CA . ASP A 1 189 ? 40.741 4.853 -50.688 1.00 95.88 189 ASP A CA 1
ATOM 1436 C C . ASP A 1 189 ? 41.268 3.974 -51.832 1.00 95.88 189 ASP A C 1
ATOM 1438 O O . ASP A 1 189 ? 42.318 4.257 -52.414 1.00 95.88 189 ASP A O 1
ATOM 1442 N N . SER A 1 190 ? 40.535 2.913 -52.191 1.00 95.06 190 SER A N 1
ATOM 1443 C CA . SER A 1 190 ? 40.879 2.056 -53.330 1.00 95.06 190 SER A CA 1
ATOM 1444 C C . SER A 1 190 ? 40.825 2.827 -54.650 1.00 95.06 190 SER A C 1
ATOM 1446 O O . SER A 1 190 ? 41.784 2.776 -55.422 1.00 95.06 190 SER A O 1
ATOM 1448 N N . ALA A 1 191 ? 39.738 3.565 -54.892 1.00 93.12 191 ALA A N 1
ATOM 1449 C CA . ALA A 1 191 ? 39.575 4.366 -56.103 1.00 93.12 191 ALA A CA 1
ATOM 1450 C C . ALA A 1 191 ? 40.632 5.479 -56.190 1.00 93.12 191 ALA A C 1
ATOM 1452 O O . ALA A 1 191 ? 41.241 5.676 -57.239 1.00 93.12 191 ALA A O 1
ATOM 1453 N N . ALA A 1 192 ? 40.914 6.161 -55.077 1.00 94.75 192 ALA A N 1
ATOM 1454 C CA . ALA A 1 192 ? 41.928 7.207 -55.005 1.00 94.75 192 ALA A CA 1
ATOM 1455 C C . ALA A 1 192 ? 43.322 6.676 -55.374 1.00 94.75 192 ALA A C 1
ATOM 1457 O O . ALA A 1 192 ? 44.017 7.299 -56.173 1.00 94.75 192 ALA A O 1
ATOM 1458 N N . ARG A 1 193 ? 43.714 5.497 -54.865 1.00 98.12 193 ARG A N 1
ATOM 1459 C CA . ARG A 1 193 ? 44.994 4.849 -55.218 1.00 98.12 193 ARG A CA 1
ATOM 1460 C C . ARG A 1 193 ? 45.081 4.470 -56.694 1.00 98.12 193 ARG A C 1
ATOM 1462 O O . ARG A 1 193 ? 46.162 4.536 -57.279 1.00 98.12 193 ARG A O 1
ATOM 1469 N N . GLU A 1 194 ? 43.976 4.029 -57.287 1.00 97.50 194 GLU A N 1
ATOM 1470 C CA . GLU A 1 194 ? 43.916 3.690 -58.710 1.00 97.50 194 GLU A CA 1
ATOM 1471 C C . GLU A 1 194 ? 44.093 4.937 -59.581 1.00 97.50 194 GLU A C 1
ATOM 1473 O O . GLU A 1 194 ? 45.001 4.974 -60.413 1.00 97.50 194 GLU A O 1
ATOM 1478 N N . VAL A 1 195 ? 43.333 5.999 -59.296 1.00 96.81 195 VAL A N 1
ATOM 1479 C CA . VAL A 1 195 ? 43.467 7.302 -59.966 1.00 96.81 195 VAL A CA 1
ATOM 1480 C C . VAL A 1 195 ? 44.873 7.875 -59.782 1.00 96.81 195 VAL A C 1
ATOM 1482 O O . VAL A 1 195 ? 45.483 8.348 -60.739 1.00 96.81 195 VAL A O 1
ATOM 1485 N N . GLU A 1 196 ? 45.441 7.799 -58.578 1.00 97.81 196 GLU A N 1
ATOM 1486 C CA . GLU A 1 196 ? 46.806 8.257 -58.316 1.00 97.81 196 GLU A CA 1
ATOM 1487 C C . GLU A 1 196 ? 47.835 7.490 -59.162 1.00 97.81 196 GLU A C 1
ATOM 1489 O O . GLU A 1 196 ? 48.743 8.095 -59.739 1.00 97.81 196 GLU A O 1
ATOM 1494 N N . ARG A 1 197 ? 47.685 6.166 -59.296 1.00 98.00 197 ARG A N 1
ATOM 1495 C CA . ARG A 1 197 ? 48.548 5.339 -60.152 1.00 98.00 197 ARG A CA 1
ATOM 1496 C C . ARG A 1 197 ? 48.436 5.747 -61.621 1.00 98.00 197 ARG A C 1
ATOM 1498 O O . ARG A 1 197 ? 49.463 5.858 -62.295 1.00 98.00 197 ARG A O 1
ATOM 1505 N N . GLU A 1 198 ? 47.224 5.991 -62.114 1.00 97.50 198 GLU A N 1
ATOM 1506 C CA . GLU A 1 198 ? 46.997 6.469 -63.481 1.00 97.50 198 GLU A CA 1
ATOM 1507 C C . GLU A 1 198 ? 47.640 7.836 -63.724 1.00 97.50 198 GLU A C 1
ATOM 1509 O O . GLU A 1 198 ? 48.335 8.023 -64.727 1.00 97.50 198 GLU A O 1
ATOM 1514 N N . LEU A 1 199 ? 47.451 8.783 -62.799 1.00 97.31 199 LEU A N 1
ATOM 1515 C CA . LEU A 1 199 ? 48.036 10.121 -62.878 1.00 97.31 199 LEU A CA 1
ATOM 1516 C C . LEU A 1 199 ? 49.565 10.066 -62.859 1.00 97.31 199 LEU A C 1
ATOM 1518 O O . LEU A 1 199 ? 50.201 10.708 -63.693 1.00 97.31 199 LEU A O 1
ATOM 1522 N N . ARG A 1 200 ? 50.165 9.251 -61.982 1.00 97.00 200 ARG A N 1
ATOM 1523 C CA . ARG A 1 200 ? 51.622 9.031 -61.957 1.00 97.00 200 ARG A CA 1
ATOM 1524 C C . ARG A 1 200 ? 52.128 8.418 -63.264 1.00 97.00 200 ARG A C 1
ATOM 1526 O O . ARG A 1 200 ? 53.130 8.878 -63.799 1.00 97.00 200 ARG A O 1
ATOM 1533 N N . SER A 1 201 ? 51.425 7.430 -63.823 1.00 96.81 201 SER A N 1
ATOM 1534 C CA . SER A 1 201 ? 51.786 6.839 -65.121 1.00 96.81 201 SER A CA 1
ATOM 1535 C C . SER A 1 201 ? 51.723 7.863 -66.260 1.00 96.81 201 SER A C 1
ATOM 1537 O O . SER A 1 201 ? 52.622 7.912 -67.100 1.00 96.81 201 SER A O 1
ATOM 1539 N N . LYS A 1 202 ? 50.685 8.711 -66.286 1.00 96.00 202 LYS A N 1
ATOM 1540 C CA . LYS A 1 202 ? 50.565 9.814 -67.253 1.00 96.00 202 LYS A CA 1
ATOM 1541 C C . LYS A 1 202 ? 51.696 10.830 -67.082 1.00 96.00 202 LYS A C 1
ATOM 1543 O O . LYS A 1 202 ? 52.283 11.224 -68.083 1.00 96.00 202 LYS A O 1
ATOM 1548 N N . LEU A 1 203 ? 52.028 11.210 -65.847 1.00 95.00 203 LEU A N 1
ATOM 1549 C CA . LEU A 1 203 ? 53.130 12.124 -65.533 1.00 95.00 203 LEU A CA 1
ATOM 1550 C C . LEU A 1 203 ? 54.476 11.591 -66.048 1.00 95.00 203 LEU A C 1
ATOM 1552 O O . LEU A 1 203 ? 55.213 12.324 -66.701 1.00 95.00 203 LEU A O 1
ATOM 1556 N N . GLU A 1 204 ? 54.771 10.311 -65.820 1.00 94.75 204 GLU A N 1
ATOM 1557 C CA . GLU A 1 204 ? 55.985 9.662 -66.333 1.00 94.75 204 GLU A CA 1
ATOM 1558 C C . GLU A 1 204 ? 56.018 9.617 -67.867 1.00 94.75 204 GLU A C 1
ATOM 1560 O O . GLU A 1 204 ? 57.038 9.926 -68.478 1.00 94.75 204 GLU A O 1
ATOM 1565 N N . LYS A 1 205 ? 54.890 9.312 -68.524 1.00 94.06 205 LYS A N 1
ATOM 1566 C CA . LYS A 1 205 ? 54.795 9.397 -69.992 1.00 94.06 205 LYS A CA 1
ATOM 1567 C C . LYS A 1 205 ? 55.058 10.819 -70.488 1.00 94.06 205 LYS A C 1
ATOM 1569 O O . LYS A 1 205 ? 55.822 10.993 -71.428 1.00 94.06 205 LYS A O 1
ATOM 1574 N N . ILE A 1 206 ? 54.464 11.827 -69.852 1.00 92.75 206 ILE A N 1
ATOM 1575 C CA . ILE A 1 206 ? 54.689 13.235 -70.203 1.00 92.75 206 ILE A CA 1
ATOM 1576 C C . ILE A 1 206 ? 56.182 13.569 -70.104 1.00 92.75 206 ILE A C 1
ATOM 1578 O O . ILE A 1 206 ? 56.741 14.073 -71.069 1.00 92.75 206 ILE A O 1
ATOM 1582 N N . ARG A 1 207 ? 56.843 13.208 -68.996 1.00 90.69 207 ARG A N 1
ATOM 1583 C CA . ARG A 1 207 ? 58.287 13.429 -68.799 1.00 90.69 207 ARG A CA 1
ATOM 1584 C C . ARG A 1 207 ? 59.165 12.746 -69.849 1.00 90.69 207 ARG A C 1
ATOM 1586 O O . ARG A 1 207 ? 60.171 13.312 -70.250 1.00 90.69 207 ARG A O 1
ATOM 1593 N N . ASN A 1 208 ? 58.806 11.536 -70.271 1.00 90.62 208 ASN A N 1
ATOM 1594 C CA . ASN A 1 208 ? 59.627 10.752 -71.196 1.00 90.62 208 ASN A CA 1
ATOM 1595 C C . ASN A 1 208 ? 59.424 11.129 -72.671 1.00 90.62 208 ASN A C 1
ATOM 1597 O O . ASN A 1 208 ? 60.340 10.950 -73.469 1.00 90.62 208 ASN A O 1
ATOM 1601 N N . TYR A 1 209 ? 58.233 11.606 -73.049 1.00 88.12 209 TYR A N 1
ATOM 1602 C CA . TYR A 1 209 ? 57.879 11.858 -74.453 1.00 88.12 209 TYR A CA 1
ATOM 1603 C C . TYR A 1 209 ? 57.820 13.340 -74.840 1.00 88.12 209 TYR A C 1
ATOM 1605 O O . TYR A 1 209 ? 57.841 13.639 -76.033 1.00 88.12 209 TYR A O 1
ATOM 1613 N N . LEU A 1 210 ? 57.754 14.268 -73.880 1.00 80.25 210 LEU A N 1
ATOM 1614 C CA . LEU A 1 210 ? 57.878 15.700 -74.153 1.00 80.25 210 LEU A CA 1
ATOM 1615 C C . LEU A 1 210 ? 59.291 16.164 -73.771 1.00 80.25 210 LEU A C 1
ATOM 1617 O O . LEU A 1 210 ? 59.658 16.053 -72.602 1.00 80.25 210 LEU A O 1
ATOM 1621 N N . PRO A 1 211 ? 60.100 16.667 -74.723 1.00 68.69 211 PRO A N 1
ATOM 1622 C CA . PRO A 1 211 ? 61.416 17.204 -74.403 1.00 68.69 211 PRO A CA 1
ATOM 1623 C C . PRO A 1 211 ? 61.278 18.433 -73.498 1.00 68.69 211 PRO A C 1
ATOM 1625 O O . PRO A 1 211 ? 60.383 19.257 -73.689 1.00 68.69 211 PRO A O 1
ATOM 1628 N N . ASP A 1 212 ? 62.191 18.574 -72.533 1.00 68.94 212 ASP A N 1
ATOM 1629 C CA . ASP A 1 212 ? 62.326 19.802 -71.751 1.00 68.94 212 ASP A CA 1
ATOM 1630 C C . ASP A 1 212 ? 62.660 20.956 -72.705 1.00 68.94 212 ASP A C 1
ATOM 1632 O O . ASP A 1 212 ? 63.814 21.152 -73.095 1.00 68.94 212 ASP A O 1
ATOM 1636 N N . SER A 1 213 ? 61.664 21.780 -73.030 1.00 62.50 213 SER A N 1
ATOM 1637 C CA . SER A 1 213 ? 61.812 23.015 -73.813 1.00 62.50 213 SER A CA 1
ATOM 1638 C C . SER A 1 213 ? 62.677 24.088 -73.121 1.00 62.50 213 SER A C 1
ATOM 1640 O O . SER A 1 213 ? 62.770 25.217 -73.590 1.00 62.50 213 SER A O 1
ATOM 1642 N N . SER A 1 214 ? 63.324 23.743 -72.005 1.00 59.25 214 SER A N 1
ATOM 1643 C CA . SER A 1 214 ? 64.246 24.588 -71.243 1.00 59.25 214 SER A CA 1
ATOM 1644 C C . SER A 1 214 ? 65.729 24.326 -71.553 1.00 59.25 214 SER A C 1
ATOM 1646 O O . SER A 1 214 ? 66.577 24.983 -70.955 1.00 59.25 214 SER A O 1
ATOM 1648 N N . LYS A 1 215 ? 66.071 23.385 -72.453 1.00 55.91 215 LYS A N 1
ATOM 1649 C CA . LYS A 1 215 ? 67.472 23.085 -72.836 1.00 55.91 215 LYS A CA 1
ATOM 1650 C C . LYS A 1 215 ? 67.908 23.609 -74.212 1.00 55.91 215 LYS A C 1
ATOM 1652 O O . LYS A 1 215 ? 69.060 23.412 -74.579 1.00 55.91 215 LYS A O 1
ATOM 1657 N N . GLU A 1 216 ? 67.044 24.310 -74.945 1.00 53.09 216 GLU A N 1
ATOM 1658 C CA . GLU A 1 216 ? 67.430 25.044 -76.160 1.00 53.09 216 GLU A CA 1
ATOM 1659 C C . GLU A 1 216 ? 67.670 26.527 -75.836 1.00 53.09 216 GLU A C 1
ATOM 1661 O O . GLU A 1 216 ? 66.821 27.378 -76.098 1.00 53.09 216 GLU A O 1
ATOM 1666 N N . LYS A 1 217 ? 68.820 26.839 -75.228 1.00 44.88 217 LYS A N 1
ATOM 1667 C CA . LYS A 1 217 ? 69.447 28.168 -75.282 1.00 44.88 217 LYS A CA 1
ATOM 1668 C C . LYS A 1 217 ? 70.960 28.036 -75.287 1.00 44.88 217 LYS A C 1
ATOM 1670 O O . LYS A 1 217 ? 71.470 27.242 -74.467 1.00 44.88 217 LYS A O 1
#

pLDDT: mean 79.93, std 20.6, range [31.64, 98.62]

Radius of gyration: 48.3 Å; chains: 1; bounding box: 105×49×133 Å

Foldseek 3Di:
DPDPVVVVVVVVVVVLCVVVVPCPDDDDDDDDDDDDDDPDPPDPDPDDPDPDDPVVVVVLVVVLCVQAVPLVQLVVQLVVVCVVVVDSVVSSVVSQVVCCVPPVQHPVNNVVSVVRSVVVVVVVVVVVVVSVVVVVVVVVVVVVVVVVVVVVVVVVVVVVVVVVVVVVVVVVVVVVVVVVVVVVVVVVVVVVVVVVVVVVVVVVVCVVPPDDPVPPD